Protein AF-A0A842PEB4-F1 (afdb_monomer)

Nearest PDB structures (foldseek):
  4zzl-assembly1_A  TM=7.596E-01  e=3.712E-03  Pseudomonas aeruginosa
  6fi9-assembly1_A  TM=8.420E-01  e=1.043E-02  Lactococcus cremoris subsp. cremoris MG1363
  4rgu-assembly1_A-2  TM=6.784E-01  e=1.312E-02  Acinetobacter baylyi ADP1
  5jbr-assembly1_B  TM=6.833E-01  e=3.906E-02  Beutenbergia cavernae DSM 12333
  2f2e-assembly1_A  TM=4.897E-01  e=2.200E-02  Pseudomonas aeruginosa

Solvent-accessible surface area (backbone atoms only — not comparable to full-atom values): 18629 Å² total; per-residue (Å²): 132,59,55,66,74,86,48,66,66,60,50,48,46,52,52,48,22,70,78,65,41,41,31,54,62,56,51,6,60,78,59,71,41,60,50,71,60,36,46,53,51,52,51,52,36,36,76,70,55,26,32,48,56,83,44,68,92,86,53,86,80,35,37,34,37,56,31,72,61,29,51,49,49,50,52,25,26,50,51,42,37,52,72,68,50,71,80,86,74,69,64,84,81,52,43,32,34,29,46,41,70,55,91,41,41,34,33,34,36,21,62,62,79,76,91,49,51,47,40,73,38,56,30,53,42,63,70,69,91,78,72,62,80,78,83,62,82,87,63,90,75,84,64,80,55,58,41,57,26,39,43,55,85,90,58,68,45,30,30,34,64,83,80,68,40,83,48,75,79,78,80,85,75,87,73,91,79,54,82,79,68,73,70,64,76,76,45,46,31,37,37,39,54,30,35,41,74,57,77,86,63,88,57,58,66,49,62,69,30,37,34,48,69,86,80,83,86,85,67,68,83,75,57,71,62,39,42,85,27,98,37,59,80,49,62,50,44,89,48,88,51,68,31,11,44,60,58,92,85,86,78,94,66,86,49,68,66,59,46,28,54,52,50,64,45,53,37,76,96,48,89,79,91,70,74,45,83,60,68,77,54,82,86,74,82,78,68,56,71,60,51,52,54,48,47,48,69,78,40,77,81,65,54,79,84,76,77,115

Secondary structure (DSSP, 8-state):
-PPP---HHHHHHHHHHHTT-B-HHHHHHHHT--HHHHHHHHHHHHHTTSEEESS-TT-TTPPEEE-HHHHHHHHHHHHHHHTTS-SSSPPTT--EEEEEEETTEEEEEESS--SSSEEEEESBPPPPTT--STT--S-S-----EEEEEEEEEEEEEEETTTTEEEPPPP-------GGGG-----EEEEEEEEESSTT---B--TT-EE----SS-PPPPPGGGSS-SS--EE-TTS--EE--SSPP------HHHHHHHHHHHTTTS---S-GGGTT-PPPPP-HHHHHHHHHHH-TT--GGG--

Radius of gyration: 24.06 Å; Cα contacts (8 Å, |Δi|>4): 443; chains: 1; bounding box: 55×50×75 Å

Foldseek 3Di:
DFDADPDPLLLQLLVCQAVPFWFLVVSCVSSVHDSVVSLVSLVVCVVVVQKDWPDPPPDHGTTIHGDVVVLSSNLSNLLVLLVPADPVDADPQFQWAWSDDDQQKTKIKGLDDDPDQKAKWFLAFDDPPPPDVVVDPDDPDPPRAIFIKGWDPVSKWKAQQVVSDTDDDDDPDPDPPDPVVVPPPSSIMIIIIIGTPDRPDNRHHHRNTTTHGDDDQDDHDDDPQQDDAPFWQAADPPHRDTGHGNDDDDDDDPDLQSVLVNCVGPVDVDDDDDDCVSPVDDDDDDPLVVVLVVCCVVPVPDDPVNSD

Mean predicted aligned error: 10.52 Å

pLDDT: mean 81.49, std 15.28, range [32.84, 95.38]

Structure (mmCIF, N/CA/C/O backbone):
data_AF-A0A842PEB4-F1
#
_entry.id   AF-A0A842PEB4-F1
#
loop_
_atom_site.group_PDB
_atom_site.id
_atom_site.type_symbol
_atom_site.label_atom_id
_atom_site.label_alt_id
_atom_site.label_comp_id
_atom_site.label_asym_id
_atom_site.label_entity_id
_atom_site.label_seq_id
_atom_site.pdbx_PDB_ins_code
_atom_site.Cartn_x
_atom_site.Cartn_y
_atom_site.Cartn_z
_atom_site.occupancy
_atom_site.B_iso_or_equ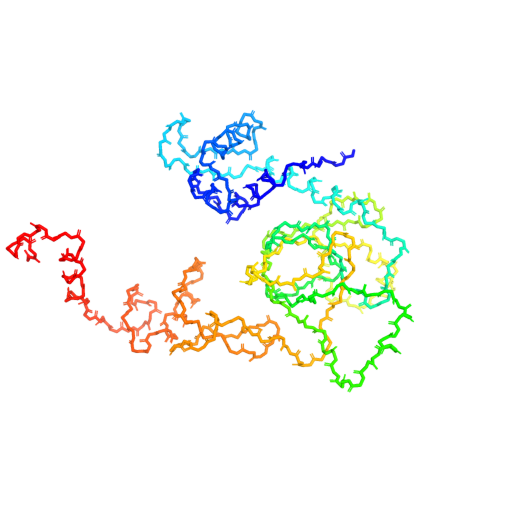iv
_atom_site.auth_seq_id
_atom_site.auth_comp_id
_atom_site.auth_asym_id
_atom_site.auth_atom_id
_atom_site.pdbx_PDB_model_num
ATOM 1 N N . MET A 1 1 ? 25.058 2.988 -8.446 1.00 60.19 1 MET A N 1
ATOM 2 C CA . MET A 1 1 ? 23.934 2.045 -8.643 1.00 60.19 1 MET A CA 1
ATOM 3 C C . MET A 1 1 ? 22.969 2.176 -7.475 1.00 60.19 1 MET A C 1
ATOM 5 O O . MET A 1 1 ? 23.450 2.321 -6.354 1.00 60.19 1 MET A O 1
ATOM 9 N N . PRO A 1 2 ? 21.652 2.157 -7.718 1.00 75.50 2 PRO A N 1
ATOM 10 C CA . PRO A 1 2 ? 20.637 2.284 -6.672 1.00 75.50 2 PRO A CA 1
ATOM 11 C C . PRO A 1 2 ? 20.693 1.136 -5.655 1.00 75.50 2 PRO A C 1
ATOM 13 O O . PRO A 1 2 ? 21.007 -0.011 -5.993 1.00 75.50 2 PRO A O 1
ATOM 16 N N . LYS A 1 3 ? 20.412 1.444 -4.386 1.00 87.00 3 LYS A N 1
ATOM 17 C CA . LYS A 1 3 ? 20.524 0.491 -3.281 1.00 87.00 3 LYS A CA 1
ATOM 18 C C . LYS A 1 3 ? 19.311 -0.431 -3.226 1.00 87.00 3 LYS A C 1
ATOM 20 O O . LYS A 1 3 ? 18.195 -0.009 -2.962 1.00 87.00 3 LYS A O 1
ATOM 25 N N . ARG A 1 4 ? 19.554 -1.733 -3.382 1.00 90.25 4 ARG A N 1
ATOM 26 C CA . ARG A 1 4 ? 18.510 -2.761 -3.300 1.00 90.25 4 ARG A CA 1
ATOM 27 C C . ARG A 1 4 ? 18.344 -3.312 -1.883 1.00 90.25 4 ARG A C 1
ATOM 29 O O . ARG A 1 4 ? 19.305 -3.769 -1.258 1.00 90.25 4 ARG A O 1
ATOM 36 N N . ILE A 1 5 ? 17.103 -3.404 -1.422 1.00 91.62 5 ILE A N 1
ATOM 37 C CA . ILE A 1 5 ? 16.709 -4.125 -0.213 1.00 91.62 5 ILE A CA 1
ATOM 38 C C . ILE A 1 5 ? 16.614 -5.621 -0.544 1.00 91.62 5 ILE A C 1
ATOM 40 O O . ILE A 1 5 ? 15.763 -6.079 -1.308 1.00 91.62 5 ILE A O 1
ATOM 44 N N . ARG A 1 6 ? 17.509 -6.417 0.050 1.00 87.94 6 ARG A N 1
ATOM 45 C CA . ARG A 1 6 ? 17.573 -7.871 -0.191 1.00 87.94 6 ARG A CA 1
ATOM 46 C C . ARG A 1 6 ? 16.534 -8.673 0.597 1.00 87.94 6 ARG A C 1
ATOM 48 O O . ARG A 1 6 ? 16.134 -9.740 0.156 1.00 87.94 6 ARG A O 1
ATOM 55 N N . SER A 1 7 ? 16.114 -8.177 1.761 1.00 90.56 7 SER A N 1
ATOM 56 C CA . SER A 1 7 ? 15.155 -8.867 2.632 1.00 90.56 7 SER A CA 1
ATOM 57 C C . SER A 1 7 ? 13.725 -8.425 2.330 1.00 90.56 7 SER A C 1
ATOM 59 O O . SER A 1 7 ? 13.378 -7.265 2.555 1.00 90.56 7 SER A O 1
ATOM 61 N N . ASN A 1 8 ? 12.883 -9.363 1.891 1.00 89.50 8 AS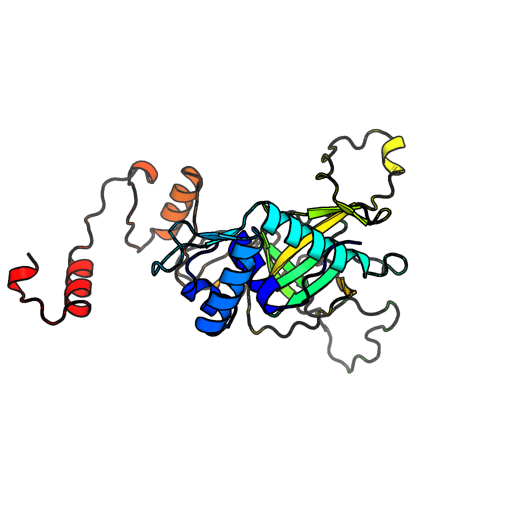N A N 1
ATOM 62 C CA . ASN A 1 8 ? 11.452 -9.131 1.658 1.00 89.50 8 ASN A CA 1
ATOM 63 C C . ASN A 1 8 ? 10.736 -8.662 2.933 1.00 89.50 8 ASN A C 1
ATOM 65 O O . ASN A 1 8 ? 9.959 -7.715 2.903 1.00 89.50 8 ASN A O 1
ATOM 69 N N . TYR A 1 9 ? 11.071 -9.252 4.084 1.00 91.94 9 TYR A N 1
ATOM 70 C CA . TYR A 1 9 ? 10.524 -8.824 5.372 1.00 91.94 9 TYR A CA 1
ATOM 71 C C . TYR A 1 9 ? 10.897 -7.380 5.717 1.00 91.94 9 TYR A C 1
ATOM 73 O O . TYR A 1 9 ? 10.052 -6.626 6.190 1.00 91.94 9 TYR A O 1
ATOM 81 N N . ARG A 1 10 ? 12.142 -6.967 5.438 1.00 93.75 10 ARG A N 1
ATOM 82 C CA . ARG A 1 10 ? 12.559 -5.572 5.631 1.00 93.75 10 ARG A CA 1
ATOM 83 C C . ARG A 1 10 ? 11.796 -4.630 4.702 1.00 93.75 10 ARG A C 1
ATOM 85 O O . ARG A 1 10 ? 11.358 -3.583 5.161 1.00 93.75 10 ARG A O 1
ATOM 92 N N . ARG A 1 11 ? 11.623 -4.999 3.427 1.00 92.38 11 ARG A N 1
ATOM 93 C CA . ARG A 1 11 ? 10.841 -4.211 2.460 1.00 92.38 11 ARG A CA 1
ATOM 94 C C . ARG A 1 11 ? 9.397 -4.038 2.937 1.00 92.38 11 ARG A C 1
ATOM 96 O O . ARG A 1 11 ? 8.936 -2.909 3.037 1.00 92.38 11 ARG A O 1
ATOM 103 N N . ARG A 1 12 ? 8.722 -5.129 3.317 1.00 91.50 12 ARG A N 1
ATOM 104 C CA . ARG A 1 12 ? 7.348 -5.089 3.853 1.00 91.50 12 ARG A CA 1
ATOM 105 C C . ARG A 1 12 ? 7.224 -4.212 5.092 1.00 91.50 12 ARG A C 1
ATOM 107 O O . ARG A 1 12 ? 6.285 -3.434 5.193 1.00 91.50 12 ARG A O 1
ATOM 114 N N . LEU A 1 13 ? 8.187 -4.305 6.005 1.00 93.81 13 LEU A N 1
ATOM 115 C CA . LEU A 1 13 ? 8.213 -3.472 7.202 1.00 93.81 13 LEU A CA 1
ATOM 116 C C . LEU A 1 13 ? 8.375 -1.983 6.865 1.00 93.81 13 LEU A C 1
ATOM 118 O O . LEU A 1 13 ? 7.680 -1.158 7.444 1.00 93.81 13 LEU A O 1
ATOM 122 N N . LEU A 1 14 ? 9.251 -1.635 5.918 1.00 93.75 14 LEU A N 1
ATOM 123 C CA . LEU A 1 14 ? 9.427 -0.250 5.473 1.00 93.75 14 LEU A CA 1
ATOM 124 C C . LEU A 1 14 ? 8.187 0.285 4.740 1.00 93.75 14 LEU A C 1
ATOM 126 O O . LEU A 1 14 ? 7.821 1.432 4.966 1.00 93.75 14 LEU A O 1
ATOM 130 N N . TYR A 1 15 ? 7.515 -0.532 3.923 1.00 91.75 15 TYR A N 1
ATOM 131 C CA . TYR A 1 15 ? 6.244 -0.151 3.293 1.00 91.75 15 TYR A CA 1
ATOM 132 C C . TYR A 1 15 ? 5.147 0.105 4.326 1.00 91.75 15 TYR A C 1
ATOM 134 O O . TYR A 1 15 ? 4.511 1.152 4.277 1.00 91.75 15 TYR A O 1
ATOM 142 N N . TRP A 1 16 ? 4.988 -0.781 5.311 1.00 91.38 16 TRP A N 1
ATOM 143 C CA . TRP A 1 16 ? 4.037 -0.575 6.406 1.00 91.38 16 TRP A CA 1
ATOM 144 C C . TRP A 1 16 ? 4.338 0.702 7.216 1.00 91.38 16 TRP A C 1
ATOM 146 O O . TRP A 1 16 ? 3.430 1.454 7.565 1.00 91.38 16 TRP A O 1
ATOM 156 N N . LEU A 1 17 ? 5.618 0.998 7.473 1.00 93.12 17 LEU A N 1
ATOM 157 C CA . LEU A 1 17 ? 6.024 2.244 8.134 1.00 93.12 17 LEU A CA 1
ATOM 158 C C . LEU A 1 17 ? 5.740 3.493 7.286 1.00 93.12 17 LEU A C 1
ATOM 160 O O . LEU A 1 17 ? 5.470 4.554 7.847 1.00 93.12 17 LEU A O 1
ATOM 164 N N . ASP A 1 18 ? 5.803 3.389 5.958 1.00 91.19 18 ASP A N 1
ATOM 165 C CA . ASP A 1 18 ? 5.502 4.501 5.050 1.00 91.19 18 ASP A CA 1
ATOM 166 C C . ASP A 1 18 ? 3.995 4.796 4.935 1.00 91.19 18 ASP A C 1
ATOM 168 O O . ASP A 1 18 ? 3.610 5.938 4.661 1.00 91.19 18 ASP A O 1
ATOM 172 N N . GLU A 1 19 ? 3.151 3.786 5.179 1.00 86.94 19 GLU A N 1
ATOM 173 C CA . GLU A 1 19 ? 1.682 3.888 5.235 1.00 86.94 19 GLU A CA 1
ATOM 174 C C . GLU A 1 19 ? 1.157 4.509 6.542 1.00 86.94 19 GLU A C 1
ATOM 176 O O . GLU A 1 19 ? -0.013 4.872 6.622 1.00 86.94 19 GLU A O 1
ATOM 181 N N . GLY A 1 20 ? 2.011 4.680 7.555 1.00 86.19 20 GLY A N 1
ATOM 182 C CA . GLY A 1 20 ? 1.651 5.318 8.827 1.00 86.19 20 GLY A CA 1
ATOM 183 C C . GLY A 1 20 ? 2.391 4.744 10.033 1.00 86.19 20 GLY A C 1
ATOM 184 O O . GLY A 1 20 ? 2.563 5.442 11.034 1.00 86.19 20 GLY A O 1
ATOM 185 N N . GLY A 1 21 ? 2.893 3.511 9.917 1.00 89.00 21 GLY A N 1
ATOM 186 C CA . GLY A 1 21 ? 3.586 2.819 10.999 1.00 89.00 21 GLY A CA 1
ATOM 187 C C . GLY A 1 21 ? 2.671 2.475 12.173 1.00 89.00 21 GLY A C 1
ATOM 188 O O . GLY A 1 21 ? 1.460 2.342 12.020 1.00 89.00 21 GLY A O 1
ATOM 189 N N . GLY A 1 22 ? 3.269 2.273 13.345 1.00 92.25 22 GLY A N 1
ATOM 190 C CA . GLY A 1 22 ? 2.560 1.758 14.517 1.00 92.25 22 GLY A CA 1
ATOM 191 C C . GLY A 1 22 ? 3.499 1.102 15.522 1.00 92.25 22 GLY A C 1
ATOM 192 O O . GLY A 1 22 ? 4.708 1.357 15.527 1.00 92.25 22 GLY A O 1
ATOM 193 N N . THR A 1 23 ? 2.967 0.240 16.383 1.00 93.12 23 THR A N 1
ATOM 194 C CA . THR A 1 23 ? 3.781 -0.478 17.374 1.00 93.12 23 THR A CA 1
ATOM 195 C C . THR A 1 23 ? 4.559 -1.647 16.757 1.00 93.12 23 THR A C 1
ATOM 197 O O . THR A 1 23 ? 4.241 -2.157 15.684 1.00 93.12 23 THR A O 1
ATOM 200 N N . VAL A 1 24 ? 5.596 -2.125 17.455 1.00 92.25 24 VAL A N 1
ATOM 201 C CA . VAL A 1 24 ? 6.379 -3.300 17.016 1.00 92.25 24 VAL A CA 1
ATOM 202 C C . VAL A 1 24 ? 5.487 -4.531 16.815 1.00 92.25 24 VAL A C 1
ATOM 204 O O . VAL A 1 24 ? 5.700 -5.290 15.873 1.00 92.25 24 VAL A O 1
ATOM 207 N N . SER A 1 25 ? 4.498 -4.728 17.690 1.00 91.81 25 SER A N 1
ATOM 208 C CA . SER A 1 25 ? 3.575 -5.866 17.628 1.00 91.81 25 SER A CA 1
ATOM 209 C C . SER A 1 25 ? 2.642 -5.783 16.420 1.00 91.81 25 SER A C 1
ATOM 211 O O . SER A 1 25 ? 2.452 -6.788 15.737 1.00 91.81 25 SER A O 1
ATOM 213 N N . GLU A 1 26 ? 2.120 -4.593 16.112 1.00 93.06 26 GLU A N 1
ATOM 214 C CA . GLU A 1 26 ? 1.329 -4.350 14.897 1.00 93.06 26 GLU A CA 1
ATOM 215 C C . GLU A 1 26 ? 2.153 -4.632 13.640 1.00 93.06 26 GLU A C 1
ATOM 217 O O . GLU A 1 26 ? 1.735 -5.423 12.796 1.00 93.06 26 GLU A O 1
ATOM 222 N N . GLY A 1 27 ? 3.364 -4.071 13.549 1.00 91.44 27 GLY A N 1
ATOM 223 C CA . GLY A 1 27 ? 4.253 -4.302 12.410 1.00 91.44 27 GLY A CA 1
ATOM 224 C C . GLY A 1 27 ? 4.638 -5.775 12.251 1.00 91.44 27 GLY A C 1
ATOM 225 O O . GLY A 1 27 ? 4.678 -6.292 11.136 1.00 91.44 27 GLY A O 1
ATOM 226 N N . ALA A 1 28 ? 4.870 -6.485 13.359 1.00 93.56 28 ALA A N 1
ATOM 227 C CA . ALA A 1 28 ? 5.128 -7.923 13.351 1.00 93.56 28 ALA A CA 1
ATOM 228 C C . ALA A 1 28 ? 3.938 -8.711 12.775 1.00 93.56 28 ALA A C 1
ATOM 230 O O . ALA A 1 28 ? 4.142 -9.560 11.908 1.00 93.56 28 ALA A O 1
ATOM 231 N N . SER A 1 29 ? 2.714 -8.383 13.201 1.00 92.69 29 SER A N 1
ATOM 232 C CA . SER A 1 29 ? 1.478 -8.998 12.705 1.00 92.69 29 SER A CA 1
ATOM 233 C C . SER A 1 29 ? 1.286 -8.757 11.203 1.00 92.69 29 SER A C 1
ATOM 235 O O . SER A 1 29 ? 1.195 -9.710 10.430 1.00 92.69 29 SER A O 1
ATOM 237 N N . VAL A 1 30 ? 1.348 -7.494 10.763 1.00 88.75 30 VAL A N 1
ATOM 238 C CA . VAL A 1 30 ? 1.142 -7.103 9.355 1.00 88.75 30 VAL A CA 1
ATOM 239 C C . VAL A 1 30 ? 2.175 -7.745 8.427 1.00 88.75 30 VAL A C 1
ATOM 241 O O . VAL A 1 30 ? 1.853 -8.217 7.336 1.00 88.75 30 VAL A O 1
ATOM 244 N N . VAL A 1 31 ? 3.437 -7.798 8.856 1.00 89.19 31 VAL A N 1
ATOM 245 C CA . VAL A 1 31 ? 4.537 -8.350 8.054 1.00 89.19 31 VAL A CA 1
ATOM 246 C C . VAL A 1 31 ? 4.641 -9.880 8.201 1.00 89.19 31 VAL A C 1
ATOM 248 O O . VAL A 1 31 ? 5.380 -10.531 7.455 1.00 89.19 31 VAL A O 1
ATOM 251 N N . GLY A 1 32 ? 3.885 -10.497 9.113 1.00 90.19 32 GLY A N 1
ATOM 252 C CA . GLY A 1 32 ? 3.940 -11.934 9.384 1.00 90.19 32 GLY A CA 1
ATOM 253 C C . GLY A 1 32 ? 5.287 -12.381 9.960 1.00 90.19 32 GLY A C 1
ATOM 254 O O . GLY A 1 32 ? 5.819 -13.417 9.567 1.00 90.19 32 GLY A O 1
ATOM 255 N N . LEU A 1 33 ? 5.874 -11.571 10.844 1.00 91.69 33 LEU A N 1
ATOM 256 C CA . LEU A 1 33 ? 7.076 -11.894 11.612 1.00 91.69 33 LEU A CA 1
ATOM 257 C C . LEU A 1 33 ? 6.715 -12.170 13.071 1.00 91.69 33 LEU A C 1
ATOM 259 O O . LEU A 1 33 ? 5.811 -11.561 13.631 1.00 91.69 33 LEU A O 1
ATOM 263 N N . ARG A 1 34 ? 7.500 -13.018 13.745 1.00 94.44 34 ARG A N 1
ATOM 264 C CA . ARG A 1 34 ? 7.445 -13.080 15.213 1.00 94.44 34 ARG A CA 1
ATOM 265 C C . ARG A 1 34 ? 7.983 -11.772 15.797 1.00 94.44 34 ARG A C 1
ATOM 267 O O . ARG A 1 34 ? 8.990 -11.243 15.318 1.00 94.44 34 ARG A O 1
ATOM 274 N N . VAL A 1 35 ? 7.360 -11.303 16.877 1.00 93.81 35 VAL A N 1
ATOM 275 C CA . VAL A 1 35 ? 7.693 -10.032 17.547 1.00 93.81 35 VAL A CA 1
ATOM 276 C C . VAL A 1 35 ? 9.198 -9.863 17.836 1.00 93.81 35 VAL A C 1
ATOM 278 O O . VAL A 1 35 ? 9.722 -8.789 17.535 1.00 93.81 35 VAL A O 1
ATOM 281 N N . PRO A 1 36 ? 9.950 -10.878 18.320 1.00 93.56 36 PRO A N 1
ATOM 282 C CA . PRO A 1 36 ? 11.391 -10.726 18.553 1.00 93.56 36 PRO A CA 1
ATOM 283 C C . PRO A 1 36 ? 12.192 -10.396 17.284 1.00 93.56 36 PRO A C 1
ATOM 285 O O . PRO A 1 36 ? 13.107 -9.575 17.326 1.00 93.56 36 PRO A O 1
ATOM 288 N N . HIS A 1 37 ? 11.828 -10.980 16.138 1.00 94.31 37 HIS A N 1
ATOM 289 C CA . HIS A 1 37 ? 12.503 -10.721 14.863 1.00 94.31 37 HIS A CA 1
ATOM 290 C C . HIS A 1 37 ? 12.155 -9.340 14.306 1.00 94.31 37 HIS A C 1
ATOM 292 O O . HIS A 1 37 ? 13.046 -8.628 13.845 1.00 94.31 37 HIS A O 1
ATOM 298 N N . ALA A 1 38 ? 10.885 -8.933 14.401 1.00 93.81 38 ALA A N 1
ATOM 299 C CA . ALA A 1 38 ? 10.461 -7.586 14.024 1.00 93.81 38 ALA A CA 1
ATOM 300 C C . ALA A 1 38 ? 11.170 -6.521 14.879 1.00 93.81 38 ALA A C 1
ATOM 302 O O . ALA A 1 38 ? 11.701 -5.550 14.344 1.00 93.81 38 ALA A O 1
ATOM 303 N N . SER A 1 39 ? 11.263 -6.745 16.194 1.00 92.50 39 SER A N 1
ATOM 304 C CA . SER A 1 39 ? 11.989 -5.870 17.122 1.00 92.50 39 SER A CA 1
ATOM 305 C C . SER A 1 39 ? 13.472 -5.739 16.756 1.00 92.50 39 SER A C 1
ATOM 307 O O . SER A 1 39 ? 14.002 -4.628 16.685 1.00 92.50 39 SER A O 1
ATOM 309 N N . ALA A 1 40 ? 14.141 -6.859 16.458 1.00 93.81 40 ALA A N 1
ATOM 310 C CA . ALA A 1 40 ? 15.545 -6.863 16.057 1.00 93.81 40 ALA A CA 1
ATOM 311 C C . ALA A 1 40 ? 15.782 -6.114 14.734 1.00 93.81 40 ALA A C 1
ATOM 313 O O . ALA A 1 40 ? 16.732 -5.336 14.633 1.00 93.81 40 ALA A O 1
ATOM 314 N N . GLU A 1 41 ? 14.921 -6.303 13.729 1.00 94.75 41 GLU A N 1
ATOM 315 C CA . GLU A 1 41 ? 15.027 -5.565 12.466 1.00 94.75 41 GLU A CA 1
ATOM 316 C C . GLU A 1 41 ? 14.732 -4.071 12.642 1.00 94.75 41 GLU A C 1
ATOM 318 O O . GLU A 1 41 ? 15.500 -3.252 12.142 1.00 94.75 41 GLU A O 1
ATOM 323 N N . LEU A 1 42 ? 13.709 -3.690 13.415 1.00 93.38 42 LEU A N 1
ATOM 324 C CA . LEU A 1 42 ? 13.437 -2.282 13.729 1.00 93.38 42 LEU A CA 1
ATOM 325 C C . LEU A 1 42 ? 14.602 -1.630 14.474 1.00 93.38 42 LEU A C 1
ATOM 327 O O . LEU A 1 42 ? 14.969 -0.503 14.158 1.00 93.38 42 LEU A O 1
ATOM 331 N N . LYS A 1 43 ? 15.250 -2.345 15.403 1.00 93.19 43 LYS A N 1
ATOM 332 C CA . LYS A 1 43 ? 16.467 -1.857 16.068 1.00 93.19 43 LYS A CA 1
ATOM 333 C C . LYS A 1 43 ? 17.581 -1.569 15.057 1.00 93.19 43 LYS A C 1
ATOM 335 O O . LYS A 1 43 ? 18.179 -0.501 15.117 1.00 93.19 43 LYS A O 1
ATOM 340 N N . LYS A 1 44 ? 17.827 -2.468 14.095 1.00 94.19 44 LYS A N 1
ATOM 341 C CA . LYS A 1 44 ? 18.808 -2.229 13.018 1.00 94.19 44 LYS A CA 1
ATOM 342 C C . LYS A 1 44 ? 18.421 -1.030 12.152 1.00 94.19 44 LYS A C 1
ATOM 344 O O . LYS A 1 44 ? 19.284 -0.236 11.798 1.00 94.19 44 LYS A O 1
ATOM 349 N N . LEU A 1 45 ? 17.142 -0.896 11.802 1.00 94.75 45 LEU A N 1
ATOM 350 C CA . LEU A 1 45 ? 16.657 0.225 10.995 1.00 94.75 45 LEU A CA 1
ATOM 351 C C . LEU A 1 45 ? 16.811 1.569 11.719 1.00 94.75 45 LEU A C 1
ATOM 353 O O . LEU A 1 45 ? 17.238 2.531 11.086 1.00 94.75 45 LEU A O 1
ATOM 357 N N . ARG A 1 46 ? 16.552 1.619 13.033 1.00 94.12 46 ARG A N 1
ATOM 358 C CA . ARG A 1 46 ? 16.803 2.805 13.867 1.00 94.12 46 ARG A CA 1
ATOM 359 C C . ARG A 1 46 ? 18.284 3.152 13.951 1.00 94.12 46 ARG A C 1
ATOM 361 O O . ARG A 1 46 ? 18.641 4.300 13.730 1.00 94.12 46 ARG A O 1
ATOM 368 N N . ASN A 1 47 ? 19.146 2.162 14.190 1.00 94.31 47 ASN A N 1
ATOM 369 C CA . ASN A 1 47 ? 20.597 2.377 14.238 1.00 94.31 47 ASN A CA 1
ATOM 370 C C . ASN A 1 47 ? 21.148 2.944 12.918 1.00 94.31 47 ASN A C 1
ATOM 372 O O . ASN A 1 47 ? 22.129 3.674 12.929 1.00 94.31 47 ASN A O 1
ATOM 376 N N . ASN A 1 48 ? 20.504 2.623 11.793 1.00 93.62 48 ASN A N 1
ATOM 377 C CA . ASN A 1 48 ? 20.860 3.143 10.473 1.00 93.62 48 ASN A CA 1
ATOM 378 C C . ASN A 1 48 ? 20.142 4.461 10.114 1.00 93.62 48 ASN A C 1
ATOM 380 O O . ASN A 1 48 ? 20.261 4.918 8.981 1.00 93.62 48 ASN A O 1
ATOM 384 N N . GLY A 1 49 ? 19.347 5.038 11.020 1.00 94.38 49 GLY A N 1
ATOM 385 C CA . GLY A 1 49 ? 18.619 6.291 10.800 1.00 94.38 49 GLY A CA 1
ATOM 386 C C . GLY A 1 49 ? 17.399 6.196 9.876 1.00 94.38 49 GLY A C 1
ATOM 387 O O . GLY A 1 49 ? 16.825 7.224 9.525 1.00 94.38 49 GLY A O 1
ATOM 388 N N . TYR A 1 50 ? 16.969 4.996 9.472 1.00 95.25 50 TYR A N 1
ATOM 389 C CA . TYR A 1 50 ? 15.817 4.810 8.572 1.00 95.25 50 TYR A CA 1
ATOM 390 C C . TYR A 1 50 ? 14.463 4.912 9.282 1.00 95.25 50 TYR A C 1
ATOM 392 O O . TYR A 1 50 ? 13.436 5.139 8.646 1.00 95.25 50 TYR A O 1
ATOM 400 N N . VAL A 1 51 ? 14.447 4.688 10.594 1.00 95.38 51 VAL A N 1
ATOM 401 C CA . VAL A 1 51 ? 13.235 4.621 11.417 1.00 95.38 51 VAL A CA 1
ATOM 402 C C . VAL A 1 51 ? 13.483 5.374 12.712 1.00 95.38 51 VAL A C 1
ATOM 404 O O . VAL A 1 51 ? 14.592 5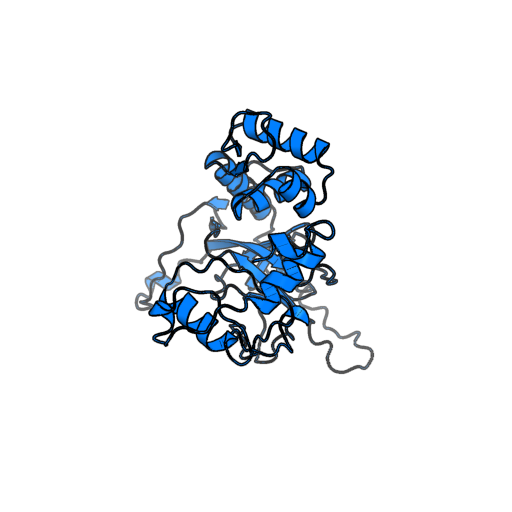.339 13.243 1.00 95.38 51 VAL A O 1
ATOM 407 N N . VAL A 1 52 ? 12.447 6.018 13.237 1.00 93.50 52 VAL A N 1
ATOM 408 C CA . VAL A 1 52 ? 12.452 6.669 14.549 1.00 93.50 52 VAL A CA 1
ATOM 409 C C . VAL A 1 52 ? 11.304 6.127 15.399 1.00 93.50 52 VAL A C 1
ATOM 411 O O . VAL A 1 52 ? 10.283 5.695 14.866 1.00 93.50 52 VAL A O 1
ATOM 414 N N . GLY A 1 53 ? 11.492 6.087 16.717 1.00 89.38 53 GLY A N 1
ATOM 415 C CA . GLY A 1 53 ? 10.428 5.784 17.670 1.00 89.38 53 GLY A CA 1
ATOM 416 C C . GLY A 1 53 ? 10.001 7.050 18.404 1.00 89.38 53 GLY A C 1
ATOM 417 O O . GLY A 1 53 ? 10.857 7.849 18.762 1.00 89.38 53 GLY A O 1
ATOM 418 N N . ASP A 1 54 ? 8.705 7.202 18.664 1.00 85.94 54 ASP A N 1
ATOM 419 C CA . ASP A 1 54 ? 8.159 8.367 19.385 1.00 85.94 54 ASP A CA 1
ATOM 420 C C . ASP A 1 54 ? 8.543 8.404 20.872 1.00 85.94 54 ASP A C 1
ATOM 422 O O . ASP A 1 54 ? 8.413 9.428 21.536 1.00 85.94 54 ASP A O 1
ATOM 426 N N . LYS A 1 55 ? 8.976 7.266 21.416 1.00 81.06 55 LYS A N 1
ATOM 427 C CA . LYS A 1 55 ? 9.405 7.113 22.807 1.00 81.06 55 LYS A CA 1
ATOM 428 C C . LYS A 1 55 ? 10.835 6.600 22.849 1.00 81.06 55 LYS A C 1
ATOM 430 O O . LYS A 1 55 ? 11.305 5.975 21.893 1.00 81.06 55 LYS A O 1
ATOM 435 N N . GLU A 1 56 ? 11.484 6.798 23.991 1.00 69.44 56 GLU A N 1
ATOM 436 C CA . GLU A 1 56 ? 12.800 6.229 24.258 1.00 69.44 56 GLU A CA 1
ATOM 437 C C . GLU A 1 56 ? 12.826 4.712 24.020 1.00 69.44 56 GLU A C 1
ATOM 439 O O . GLU A 1 56 ? 11.842 3.980 24.203 1.00 69.44 56 GLU A O 1
ATOM 444 N N . ALA A 1 57 ? 13.978 4.233 23.554 1.00 64.12 57 ALA A N 1
ATOM 445 C CA . ALA A 1 57 ? 14.145 2.849 23.151 1.00 64.12 57 ALA A CA 1
ATOM 446 C C . ALA A 1 57 ? 13.907 1.894 24.334 1.00 64.12 57 ALA A C 1
ATOM 448 O O . ALA A 1 57 ? 14.582 1.971 25.352 1.00 64.12 57 ALA A O 1
ATOM 449 N N . GLY A 1 58 ? 12.984 0.941 24.165 1.00 62.84 58 GLY A N 1
ATOM 450 C CA . GLY A 1 58 ? 12.686 -0.090 25.169 1.00 62.84 58 GLY A CA 1
ATOM 451 C C . GLY A 1 58 ? 11.345 0.087 25.883 1.00 62.84 58 GLY A C 1
ATOM 452 O O . GLY A 1 58 ? 10.873 -0.857 26.514 1.00 62.84 58 GLY A O 1
ATOM 453 N N . ILE A 1 59 ? 10.678 1.232 25.714 1.00 70.81 59 ILE A N 1
ATOM 454 C CA . ILE A 1 59 ? 9.330 1.445 26.248 1.00 70.81 59 ILE A CA 1
ATOM 455 C C . ILE A 1 59 ? 8.308 0.665 25.405 1.00 70.81 59 ILE A C 1
ATOM 457 O O . ILE A 1 59 ? 8.271 0.762 24.173 1.00 70.81 59 ILE A O 1
ATOM 461 N N . ARG A 1 60 ? 7.455 -0.128 26.070 1.00 74.44 60 ARG A N 1
ATOM 462 C CA . ARG A 1 60 ? 6.359 -0.854 25.408 1.00 74.44 60 ARG A CA 1
ATOM 463 C C . ARG A 1 60 ? 5.379 0.131 24.762 1.00 74.44 60 ARG A C 1
ATOM 465 O O . ARG A 1 60 ? 5.063 1.176 25.323 1.00 74.44 60 ARG A O 1
ATOM 472 N N . GLY A 1 61 ? 4.893 -0.220 23.573 1.00 80.38 61 GLY A N 1
ATOM 473 C CA . GLY A 1 61 ? 3.942 0.612 22.830 1.00 80.38 61 GLY A CA 1
ATOM 474 C C . GLY A 1 61 ? 4.557 1.846 22.160 1.00 80.38 61 GLY A C 1
ATOM 475 O O . GLY A 1 61 ? 3.828 2.769 21.817 1.00 80.38 61 GLY A O 1
ATOM 476 N N . ALA A 1 62 ? 5.881 1.902 21.976 1.00 86.50 62 ALA A N 1
ATOM 477 C CA . ALA A 1 62 ? 6.506 2.956 21.180 1.00 86.50 62 ALA A CA 1
ATOM 478 C C . ALA A 1 62 ? 6.090 2.842 19.702 1.00 86.50 62 ALA A C 1
ATOM 480 O O . ALA A 1 62 ? 6.413 1.849 19.038 1.00 86.50 62 ALA A O 1
ATOM 481 N N . VAL A 1 63 ? 5.419 3.875 19.191 1.00 90.75 63 VAL A N 1
ATOM 482 C CA . VAL A 1 63 ? 5.068 3.998 17.772 1.00 90.75 63 VAL A CA 1
ATOM 483 C C . VAL A 1 63 ? 6.339 4.243 16.967 1.00 90.75 63 VAL A C 1
ATOM 485 O O . VAL A 1 63 ? 7.182 5.050 17.354 1.00 90.75 63 VAL A O 1
ATOM 488 N N . GLN A 1 64 ? 6.501 3.492 15.884 1.00 93.00 64 GLN A N 1
ATOM 489 C CA . GLN A 1 64 ? 7.629 3.582 14.968 1.00 93.00 64 GLN A CA 1
ATOM 490 C C . GLN A 1 64 ? 7.191 4.309 13.699 1.00 93.00 64 GLN A C 1
ATOM 492 O O . GLN A 1 64 ? 6.143 3.985 13.138 1.00 93.00 64 GLN A O 1
ATOM 497 N N . ARG A 1 65 ? 8.013 5.246 13.222 1.00 93.12 65 ARG A N 1
ATOM 498 C CA . ARG A 1 65 ? 7.773 6.012 11.995 1.00 93.12 65 ARG A CA 1
ATOM 499 C C . ARG A 1 65 ? 8.974 5.980 11.063 1.00 93.12 65 ARG A C 1
ATOM 501 O O . ARG A 1 65 ? 10.122 5.900 11.502 1.00 93.12 65 ARG A O 1
ATOM 508 N N . LEU A 1 66 ? 8.695 6.047 9.765 1.00 95.06 66 LEU A N 1
ATOM 509 C CA . LEU A 1 66 ? 9.720 6.127 8.731 1.00 95.06 66 LEU A CA 1
ATOM 510 C C . LEU A 1 66 ? 10.315 7.542 8.663 1.00 95.06 66 LEU A C 1
ATOM 512 O O . LEU A 1 66 ? 9.570 8.522 8.640 1.00 95.06 66 LEU A O 1
ATOM 516 N N . THR A 1 67 ? 11.642 7.642 8.597 1.00 95.25 67 THR A N 1
ATOM 517 C CA . THR A 1 67 ? 12.350 8.915 8.379 1.00 95.25 67 THR A CA 1
ATOM 518 C C . THR A 1 67 ? 12.459 9.233 6.887 1.00 95.25 67 THR A C 1
ATOM 520 O O . THR A 1 67 ? 12.234 8.368 6.037 1.00 95.25 67 THR A O 1
ATOM 523 N N . ASP A 1 68 ? 12.877 10.451 6.538 1.00 93.88 68 ASP A N 1
ATOM 524 C CA . ASP A 1 68 ? 13.140 10.806 5.137 1.00 93.88 68 ASP A CA 1
ATOM 525 C C . ASP A 1 68 ? 14.268 9.973 4.522 1.00 93.88 68 ASP A C 1
ATOM 527 O O . ASP A 1 68 ? 14.165 9.552 3.370 1.00 93.88 68 ASP A O 1
ATOM 531 N N . PHE A 1 69 ? 15.285 9.617 5.313 1.00 94.94 69 PHE A N 1
ATOM 532 C CA . PHE A 1 69 ? 16.328 8.690 4.875 1.00 94.94 69 PHE A CA 1
ATOM 533 C C . PHE A 1 69 ? 15.765 7.285 4.605 1.00 94.94 69 PHE A C 1
ATOM 535 O O . PHE A 1 69 ? 16.157 6.616 3.648 1.00 94.94 69 PHE A O 1
ATOM 542 N N . GLY A 1 70 ? 14.791 6.840 5.408 1.00 94.50 70 GLY A N 1
ATOM 543 C CA . GLY A 1 70 ? 14.040 5.606 5.165 1.00 94.50 70 GLY A CA 1
ATOM 544 C C . GLY A 1 70 ? 13.215 5.654 3.876 1.00 94.50 70 GLY A C 1
ATOM 545 O O . GLY A 1 70 ? 13.204 4.685 3.116 1.00 94.50 70 GLY A O 1
ATOM 546 N N . ARG A 1 71 ? 12.575 6.791 3.583 1.00 93.19 71 ARG A N 1
ATOM 547 C CA . ARG A 1 71 ? 11.841 7.009 2.323 1.00 93.19 71 ARG A CA 1
ATOM 548 C C . ARG A 1 71 ? 12.771 7.015 1.115 1.00 93.19 71 ARG A C 1
ATOM 550 O O . ARG A 1 71 ? 12.430 6.432 0.090 1.00 93.19 71 ARG A O 1
ATOM 557 N N . GLN A 1 72 ? 13.946 7.628 1.236 1.00 93.75 72 GLN A N 1
ATOM 558 C CA . GLN A 1 72 ? 14.961 7.607 0.185 1.00 93.75 72 GLN A CA 1
ATOM 559 C C . GLN A 1 72 ? 15.443 6.180 -0.096 1.00 93.75 72 GLN A C 1
ATOM 561 O O . GLN A 1 72 ? 15.508 5.786 -1.256 1.00 93.75 72 GLN A O 1
ATOM 566 N N . LEU A 1 73 ? 15.679 5.371 0.945 1.00 94.75 73 LEU A N 1
ATOM 567 C CA . LEU A 1 73 ? 16.023 3.955 0.781 1.00 94.75 73 LEU A CA 1
ATOM 568 C C . LEU A 1 73 ? 14.945 3.182 0.003 1.00 94.75 73 LEU A C 1
ATOM 570 O O . LEU A 1 73 ? 15.277 2.318 -0.806 1.00 94.75 73 LEU A O 1
ATOM 574 N N . LEU A 1 74 ? 13.661 3.473 0.241 1.00 93.81 74 LEU A N 1
ATOM 575 C CA . LEU A 1 74 ? 12.574 2.861 -0.523 1.00 93.81 74 LEU A CA 1
ATOM 576 C C . LEU A 1 74 ? 12.593 3.292 -1.994 1.00 93.81 74 LEU A C 1
ATOM 578 O O . LEU A 1 74 ? 12.482 2.429 -2.859 1.00 93.81 74 LEU A O 1
ATOM 582 N N . ARG A 1 75 ? 12.793 4.585 -2.282 1.00 93.56 75 ARG A N 1
ATOM 583 C CA . ARG A 1 75 ? 12.924 5.078 -3.665 1.00 93.56 75 ARG A CA 1
ATOM 584 C C . ARG A 1 75 ? 14.110 4.444 -4.388 1.00 93.56 75 ARG A C 1
ATOM 586 O O . ARG A 1 75 ? 13.995 4.061 -5.547 1.00 93.56 75 ARG A O 1
ATOM 593 N N . GLU A 1 76 ? 15.237 4.278 -3.702 1.00 94.19 76 GLU A N 1
ATOM 594 C CA . GLU A 1 76 ? 16.400 3.580 -4.252 1.00 94.19 76 GLU A CA 1
ATOM 595 C C . GLU A 1 76 ? 16.092 2.107 -4.560 1.00 94.19 76 GLU A C 1
ATOM 597 O O . GLU A 1 76 ? 16.483 1.613 -5.615 1.00 94.19 76 GLU A O 1
ATOM 602 N N . ASP A 1 77 ? 15.356 1.403 -3.694 1.00 94.38 77 ASP A N 1
ATOM 603 C CA . ASP A 1 77 ? 14.964 0.010 -3.949 1.00 94.38 77 ASP A CA 1
ATOM 604 C C . ASP A 1 77 ? 13.999 -0.117 -5.135 1.00 94.38 77 ASP A C 1
ATOM 606 O O . ASP A 1 77 ? 14.131 -1.042 -5.937 1.00 94.38 77 ASP A O 1
ATOM 610 N N . GLU A 1 78 ? 13.067 0.824 -5.278 1.00 94.62 78 GLU A N 1
ATOM 611 C CA . GLU A 1 78 ? 12.144 0.899 -6.414 1.00 94.62 78 GLU A CA 1
ATOM 612 C C . GLU A 1 78 ? 12.879 1.135 -7.726 1.00 94.62 78 GLU A C 1
ATOM 614 O O . GLU A 1 78 ? 12.661 0.413 -8.697 1.00 94.62 78 GLU A O 1
ATOM 619 N N . LEU A 1 79 ? 13.806 2.093 -7.737 1.00 94.50 79 LEU A N 1
ATOM 620 C CA . LEU A 1 79 ? 14.618 2.397 -8.907 1.00 94.50 79 LEU A CA 1
ATOM 621 C C . LEU A 1 79 ? 15.534 1.214 -9.255 1.00 94.50 79 LEU A C 1
ATOM 623 O O . LEU A 1 79 ? 15.684 0.870 -10.423 1.00 94.50 79 LEU A O 1
ATOM 627 N N . ALA A 1 80 ? 16.074 0.509 -8.255 1.00 93.69 80 ALA A N 1
ATOM 628 C CA . ALA A 1 80 ? 16.825 -0.730 -8.464 1.00 93.69 80 ALA A CA 1
ATOM 629 C C . ALA A 1 80 ? 15.969 -1.888 -9.009 1.00 93.69 80 ALA A C 1
ATOM 631 O O . ALA A 1 80 ? 16.514 -2.809 -9.626 1.00 93.69 80 ALA A O 1
ATOM 632 N N . ALA A 1 81 ? 14.661 -1.899 -8.739 1.00 92.81 81 ALA A N 1
ATOM 633 C CA . ALA A 1 81 ? 13.731 -2.864 -9.317 1.00 92.81 81 ALA A CA 1
ATOM 634 C C . ALA A 1 81 ? 13.378 -2.489 -10.764 1.00 92.81 81 ALA A C 1
ATOM 636 O O . ALA A 1 81 ? 13.408 -3.359 -11.630 1.00 92.81 81 ALA A O 1
ATOM 637 N N . PHE A 1 82 ? 13.133 -1.204 -11.023 1.00 94.06 82 PHE A N 1
ATOM 638 C CA . PHE A 1 82 ? 12.864 -0.662 -12.354 1.00 94.06 82 PHE A CA 1
ATOM 639 C C . PHE A 1 82 ? 14.042 -0.858 -13.317 1.00 94.06 82 PHE A C 1
ATOM 641 O O . PHE A 1 82 ? 13.849 -1.348 -14.422 1.00 94.06 82 PHE A O 1
ATOM 648 N N . ALA A 1 83 ? 15.274 -0.617 -12.858 1.00 92.38 83 ALA A N 1
ATOM 649 C CA . ALA A 1 83 ? 16.502 -0.763 -13.649 1.00 92.38 83 ALA A CA 1
ATOM 650 C C . ALA A 1 83 ? 16.772 -2.179 -14.199 1.00 92.38 83 ALA A C 1
ATOM 652 O O . ALA A 1 83 ? 17.728 -2.378 -14.940 1.00 92.38 83 ALA A O 1
ATOM 653 N N . LYS A 1 84 ? 16.001 -3.187 -13.780 1.00 91.06 84 LYS A N 1
ATOM 654 C CA . LYS A 1 84 ? 16.135 -4.576 -14.246 1.00 91.06 84 LYS A CA 1
ATOM 655 C C . LYS A 1 84 ? 15.149 -4.954 -15.332 1.00 91.06 84 LYS A C 1
ATOM 657 O O . LYS A 1 84 ? 15.249 -6.054 -15.867 1.00 91.06 84 LYS A O 1
ATOM 662 N N . ILE A 1 85 ? 14.151 -4.113 -15.563 1.00 89.50 85 ILE A N 1
ATOM 663 C CA . ILE A 1 85 ? 13.171 -4.351 -16.606 1.00 89.50 85 ILE A CA 1
ATOM 664 C C . ILE A 1 85 ? 13.856 -4.092 -17.940 1.00 89.50 85 ILE A C 1
ATOM 666 O O . ILE A 1 85 ? 14.524 -3.074 -18.105 1.00 89.50 85 ILE A O 1
ATOM 670 N N . ASN A 1 86 ? 13.688 -5.021 -18.877 1.00 84.19 86 ASN A N 1
ATOM 671 C CA . ASN A 1 86 ? 14.121 -4.804 -20.245 1.00 84.19 86 ASN A CA 1
ATOM 672 C C . ASN A 1 86 ? 13.143 -3.830 -20.914 1.00 84.19 86 ASN A C 1
ATOM 674 O O . ASN A 1 86 ? 12.015 -4.210 -21.223 1.00 84.19 86 ASN A O 1
ATOM 678 N N . LEU A 1 87 ? 13.551 -2.571 -21.078 1.00 83.81 87 LEU A N 1
ATOM 679 C CA . LEU A 1 87 ? 12.730 -1.539 -21.713 1.00 83.81 87 LEU A CA 1
ATOM 680 C C . LEU A 1 87 ? 12.827 -1.555 -23.248 1.00 83.81 87 LEU A C 1
ATOM 682 O O . LEU A 1 87 ? 12.095 -0.809 -23.893 1.00 83.81 87 LEU A O 1
ATOM 686 N N . ASP A 1 88 ? 13.670 -2.412 -23.828 1.00 78.50 88 ASP A N 1
ATOM 687 C CA . ASP A 1 88 ? 13.829 -2.519 -25.282 1.00 78.50 88 ASP A CA 1
ATOM 688 C C . ASP A 1 88 ? 12.762 -3.441 -25.908 1.00 78.50 88 ASP A C 1
ATOM 690 O O . ASP A 1 88 ? 12.389 -3.286 -27.068 1.00 78.50 88 ASP A O 1
ATOM 694 N N . GLU A 1 89 ? 12.208 -4.376 -25.129 1.00 79.12 89 GLU A N 1
ATOM 695 C CA . GLU A 1 89 ? 11.259 -5.406 -25.586 1.00 79.12 89 GLU A CA 1
ATOM 696 C C . GLU A 1 89 ? 9.845 -5.170 -25.043 1.00 79.12 89 GLU A C 1
ATOM 698 O O . GLU A 1 89 ? 9.256 -6.018 -24.367 1.00 79.12 89 GLU A O 1
ATOM 703 N N . ILE A 1 90 ? 9.291 -3.987 -25.301 1.00 83.88 90 ILE A N 1
ATOM 704 C CA . ILE A 1 90 ? 7.991 -3.615 -24.743 1.00 83.88 90 ILE A CA 1
ATOM 705 C C . ILE A 1 90 ? 6.855 -4.094 -25.659 1.00 83.88 90 ILE A C 1
ATOM 707 O O . ILE A 1 90 ? 6.769 -3.633 -26.799 1.00 83.88 90 ILE A O 1
ATOM 711 N N . PRO A 1 91 ? 5.948 -4.978 -25.187 1.00 83.50 91 PRO A N 1
ATOM 712 C CA . PRO A 1 91 ? 4.844 -5.468 -26.002 1.00 83.50 91 PRO A CA 1
ATOM 713 C C . PRO A 1 91 ? 3.894 -4.348 -26.434 1.00 83.50 91 PRO A C 1
ATOM 715 O O . PRO A 1 91 ? 3.627 -3.402 -25.682 1.00 83.50 91 PRO A O 1
ATOM 718 N N . ALA A 1 92 ? 3.314 -4.502 -27.625 1.00 78.00 92 ALA A N 1
ATOM 719 C CA . ALA A 1 92 ? 2.216 -3.652 -28.071 1.00 78.00 92 ALA A CA 1
ATOM 720 C C . ALA A 1 92 ? 1.037 -3.738 -27.080 1.00 78.00 92 ALA A C 1
ATOM 722 O O . ALA A 1 92 ? 0.763 -4.800 -26.520 1.00 78.00 92 ALA A O 1
ATOM 723 N N . ASN A 1 93 ? 0.348 -2.616 -26.859 1.00 79.62 93 ASN A N 1
ATOM 724 C CA . ASN A 1 93 ? -0.798 -2.472 -25.944 1.00 79.62 93 ASN A CA 1
ATOM 725 C C . ASN A 1 93 ? -0.499 -2.691 -24.447 1.00 79.62 93 ASN A C 1
ATOM 727 O O . ASN A 1 93 ? -1.426 -2.787 -23.643 1.00 79.62 93 ASN A O 1
ATOM 731 N N . CYS A 1 94 ? 0.771 -2.745 -24.031 1.00 84.88 94 CYS A N 1
ATOM 732 C CA . CYS A 1 94 ? 1.081 -2.730 -22.604 1.00 84.88 94 CYS A CA 1
ATOM 733 C C . CYS A 1 94 ? 0.875 -1.325 -22.008 1.00 84.88 94 CYS A C 1
ATOM 735 O O . CYS A 1 94 ? 1.199 -0.303 -22.623 1.00 84.88 94 CYS A O 1
ATOM 737 N N . THR A 1 95 ? 0.370 -1.277 -20.779 1.00 87.50 95 THR A N 1
ATOM 738 C CA . THR A 1 95 ? 0.181 -0.031 -20.017 1.00 87.50 95 THR A CA 1
ATOM 739 C C . THR A 1 95 ? 1.179 0.091 -18.869 1.00 87.50 95 THR A C 1
ATOM 741 O O . THR A 1 95 ? 1.524 1.202 -18.449 1.00 87.50 95 THR A O 1
ATOM 744 N N . GLY A 1 96 ? 1.725 -1.043 -18.422 1.00 90.88 96 GLY A N 1
ATOM 745 C CA . GLY A 1 96 ? 2.729 -1.094 -17.375 1.00 90.88 96 GLY A CA 1
ATOM 746 C C . GLY A 1 96 ? 3.431 -2.442 -17.249 1.00 90.88 96 GLY A C 1
ATOM 747 O O . GLY A 1 96 ? 3.219 -3.366 -18.038 1.00 90.88 96 GLY A O 1
ATOM 748 N N . CYS A 1 97 ? 4.258 -2.564 -16.216 1.00 92.88 97 CYS A N 1
ATOM 749 C CA . CYS A 1 97 ? 4.949 -3.793 -15.850 1.00 92.88 97 CYS A CA 1
ATOM 750 C C . CYS A 1 97 ? 5.016 -3.995 -14.335 1.00 92.88 97 CYS A C 1
ATOM 752 O O . CYS A 1 97 ? 4.888 -3.068 -13.532 1.00 92.88 97 CYS A O 1
ATOM 754 N N . VAL A 1 98 ? 5.233 -5.244 -13.940 1.00 93.88 98 VAL A N 1
ATOM 755 C CA . VAL A 1 98 ? 5.378 -5.653 -12.544 1.00 93.88 98 VAL A CA 1
ATOM 756 C C . VAL A 1 98 ? 6.857 -5.620 -12.179 1.00 93.88 98 VAL A C 1
ATOM 758 O O . VAL A 1 98 ? 7.641 -6.440 -12.647 1.00 93.88 98 VAL A O 1
ATOM 761 N N . LEU A 1 99 ? 7.255 -4.706 -11.300 1.00 93.25 99 LEU A N 1
ATOM 762 C CA . LEU A 1 99 ? 8.635 -4.602 -10.823 1.00 93.25 99 LEU A CA 1
ATOM 763 C C . LEU A 1 99 ? 8.931 -5.646 -9.745 1.00 93.25 99 LEU A C 1
ATOM 765 O O . LEU A 1 99 ? 9.944 -6.349 -9.770 1.00 93.25 99 LEU A O 1
ATOM 769 N N . ALA A 1 100 ? 8.027 -5.772 -8.779 1.00 91.31 100 ALA A N 1
ATOM 770 C CA . ALA A 1 100 ? 8.170 -6.690 -7.662 1.00 91.31 100 ALA A CA 1
ATOM 771 C C . ALA A 1 100 ? 6.811 -7.170 -7.166 1.00 91.31 100 ALA A C 1
ATOM 773 O O . ALA A 1 100 ? 5.816 -6.451 -7.229 1.00 91.31 100 ALA A O 1
ATOM 774 N N . ARG A 1 101 ? 6.799 -8.379 -6.612 1.00 88.69 101 ARG A N 1
ATOM 775 C CA . ARG A 1 101 ? 5.645 -8.943 -5.922 1.00 88.69 101 ARG A CA 1
ATOM 776 C C . ARG A 1 101 ? 6.074 -9.539 -4.594 1.00 88.69 101 ARG A C 1
ATOM 778 O O . ARG A 1 101 ? 7.028 -10.312 -4.535 1.00 88.69 101 ARG A O 1
ATOM 785 N N . ASP A 1 102 ? 5.340 -9.201 -3.545 1.00 87.06 102 ASP A N 1
ATOM 786 C CA . ASP A 1 102 ? 5.466 -9.803 -2.224 1.00 87.06 102 ASP A CA 1
ATOM 787 C C . ASP A 1 102 ? 4.076 -9.949 -1.595 1.00 87.06 102 ASP A C 1
ATOM 789 O O . ASP A 1 102 ? 3.507 -8.999 -1.051 1.00 87.06 102 ASP A O 1
ATOM 793 N N . LYS A 1 103 ? 3.517 -11.162 -1.683 1.00 84.50 103 LYS A N 1
ATOM 794 C CA . LYS A 1 103 ? 2.142 -11.475 -1.266 1.00 84.50 103 LYS A CA 1
ATOM 795 C C . LYS A 1 103 ? 1.127 -10.541 -1.949 1.00 84.50 103 LYS A C 1
ATOM 797 O O . LYS A 1 103 ? 1.031 -10.543 -3.173 1.00 84.50 103 LYS A O 1
ATOM 802 N N . GLN A 1 104 ? 0.404 -9.751 -1.153 1.00 86.56 104 GLN A N 1
ATOM 803 C CA . GLN A 1 104 ? -0.578 -8.756 -1.587 1.00 86.56 104 GLN A CA 1
ATOM 804 C C . GLN A 1 104 ? 0.054 -7.469 -2.112 1.00 86.56 104 GLN A C 1
ATOM 806 O O . GLN A 1 104 ? -0.626 -6.697 -2.776 1.00 86.56 104 GLN A O 1
ATOM 811 N N . MET A 1 105 ? 1.320 -7.209 -1.783 1.00 88.81 105 MET A N 1
ATOM 812 C CA . MET A 1 105 ? 1.997 -5.979 -2.174 1.00 88.81 105 MET A CA 1
ATOM 813 C C . MET A 1 105 ? 2.640 -6.176 -3.541 1.00 88.81 105 MET A C 1
ATOM 815 O O . MET A 1 105 ? 3.467 -7.070 -3.740 1.00 88.81 105 MET A O 1
ATOM 819 N N . LEU A 1 106 ? 2.277 -5.312 -4.474 1.00 91.88 106 LEU A N 1
ATOM 820 C CA . LEU A 1 106 ? 2.827 -5.257 -5.816 1.00 91.88 106 LEU A CA 1
ATOM 821 C C . LEU A 1 106 ? 3.498 -3.900 -6.005 1.00 91.88 106 LEU A C 1
ATOM 823 O O . LEU A 1 106 ? 2.987 -2.863 -5.582 1.00 91.88 106 LEU A O 1
ATOM 827 N N . LEU A 1 107 ? 4.655 -3.923 -6.651 1.00 93.94 107 LEU A N 1
ATOM 828 C CA . LEU A 1 107 ? 5.313 -2.733 -7.153 1.00 93.94 107 LEU A CA 1
ATOM 829 C C . LEU A 1 107 ? 5.138 -2.730 -8.665 1.00 93.94 107 LEU A C 1
ATOM 831 O O . LEU A 1 107 ? 5.621 -3.643 -9.335 1.00 93.94 107 LEU A O 1
ATOM 835 N N . LEU A 1 108 ? 4.430 -1.735 -9.182 1.00 94.31 108 LEU A N 1
ATOM 836 C CA . LEU A 1 108 ? 4.094 -1.612 -10.597 1.00 94.31 108 LEU A CA 1
ATOM 837 C C . LEU A 1 108 ? 4.755 -0.367 -11.176 1.00 94.31 108 LEU A C 1
ATOM 839 O O . LEU A 1 108 ? 4.882 0.631 -10.473 1.00 94.31 108 LEU A O 1
ATOM 843 N N . ALA A 1 109 ? 5.138 -0.409 -12.447 1.00 94.06 109 ALA A N 1
ATOM 844 C CA . ALA A 1 109 ? 5.509 0.775 -13.209 1.00 94.06 109 ALA A CA 1
ATOM 845 C C . ALA A 1 109 ? 4.514 0.971 -14.349 1.00 94.06 109 ALA A C 1
ATOM 847 O O . ALA A 1 109 ? 4.258 0.036 -15.103 1.00 94.06 109 ALA A O 1
ATOM 848 N N . TYR A 1 110 ? 3.970 2.175 -14.481 1.00 91.88 110 TYR A N 1
ATOM 849 C CA . TYR A 1 110 ? 3.051 2.551 -15.551 1.00 91.88 110 TYR A CA 1
ATOM 850 C C . TYR A 1 110 ? 3.658 3.644 -16.422 1.00 91.88 110 TYR A C 1
ATOM 852 O O . TYR A 1 110 ? 4.303 4.557 -15.908 1.00 91.88 110 TYR A O 1
ATOM 860 N N . ARG A 1 111 ? 3.387 3.587 -17.728 1.00 85.81 111 ARG A N 1
ATOM 861 C CA . ARG A 1 111 ? 3.705 4.679 -18.668 1.00 85.81 111 ARG A CA 1
ATOM 862 C C . ARG A 1 111 ? 2.709 5.824 -18.553 1.00 85.81 111 ARG A C 1
ATOM 864 O O . ARG A 1 111 ? 3.062 6.994 -18.618 1.00 85.81 111 ARG A O 1
ATOM 871 N N . LYS A 1 112 ? 1.438 5.468 -18.364 1.00 83.44 112 LYS A N 1
ATOM 872 C CA . LYS A 1 112 ? 0.340 6.405 -18.153 1.00 83.44 112 LYS A CA 1
ATOM 873 C C . LYS A 1 112 ? -0.182 6.232 -16.739 1.00 83.44 112 LYS A C 1
ATOM 875 O O . LYS A 1 112 ? -0.621 5.148 -16.367 1.00 83.44 112 LYS A O 1
ATOM 880 N N . LYS A 1 113 ? -0.142 7.305 -15.954 1.00 84.06 113 LYS A N 1
ATOM 881 C CA . LYS A 1 113 ? -0.618 7.281 -14.573 1.00 84.06 113 LYS A CA 1
ATOM 882 C C . LYS A 1 113 ? -2.101 6.865 -14.512 1.00 84.06 113 LYS A C 1
ATOM 884 O O . LYS A 1 113 ? -2.930 7.522 -15.148 1.00 84.06 113 LYS A O 1
ATOM 889 N N . PRO A 1 114 ? -2.457 5.836 -13.721 1.00 84.44 114 PRO A N 1
ATOM 890 C CA . PRO A 1 114 ? -3.849 5.523 -13.434 1.00 84.44 114 PRO A CA 1
ATOM 891 C C . PRO A 1 114 ? -4.481 6.658 -12.619 1.00 84.44 114 PRO A C 1
ATOM 893 O O . PRO A 1 114 ? -3.924 7.100 -11.611 1.00 84.44 114 PRO A O 1
ATOM 896 N N . GLN A 1 115 ? -5.652 7.124 -13.057 1.00 81.81 115 GLN A N 1
ATOM 897 C CA . GLN A 1 115 ? -6.359 8.253 -12.438 1.00 81.81 115 GLN A CA 1
ATOM 898 C C . GLN A 1 115 ? -6.981 7.892 -11.081 1.00 81.81 115 GLN A C 1
ATOM 900 O O . GLN A 1 115 ? -7.003 8.717 -10.170 1.00 81.81 115 GLN A O 1
ATOM 905 N N . ASN A 1 116 ? -7.464 6.655 -10.936 1.00 86.94 116 ASN A N 1
ATOM 906 C CA . ASN A 1 116 ? -8.217 6.210 -9.765 1.00 86.94 116 ASN A CA 1
ATOM 907 C C . ASN A 1 116 ? -7.348 5.416 -8.791 1.00 86.94 116 ASN A C 1
ATOM 909 O O . ASN A 1 116 ? -6.442 4.688 -9.193 1.00 86.94 116 ASN A O 1
ATOM 913 N N . ALA A 1 117 ? -7.650 5.522 -7.493 1.00 87.56 117 ALA A N 1
ATOM 914 C CA . ALA A 1 117 ? -6.962 4.745 -6.463 1.00 87.56 117 ALA A CA 1
ATOM 915 C C . ALA A 1 117 ? -7.241 3.235 -6.578 1.00 87.56 117 ALA A C 1
ATOM 917 O O . ALA A 1 117 ? -6.386 2.426 -6.225 1.00 87.56 117 ALA A O 1
ATOM 918 N N . LEU A 1 118 ? -8.423 2.866 -7.075 1.00 90.00 118 LEU A N 1
ATOM 919 C CA . LEU A 1 118 ? -8.775 1.492 -7.403 1.00 90.00 118 LEU A CA 1
ATOM 920 C C . LEU A 1 118 ? -8.281 1.176 -8.820 1.00 90.00 118 LEU A C 1
ATOM 922 O O . LEU A 1 118 ? -8.596 1.897 -9.766 1.00 90.00 118 LEU A O 1
ATOM 926 N N . ILE A 1 119 ? -7.502 0.108 -8.959 1.00 90.56 119 ILE A N 1
ATOM 927 C CA . ILE A 1 119 ? -6.890 -0.304 -10.222 1.00 90.56 119 ILE A CA 1
ATOM 928 C C . ILE A 1 119 ? -7.283 -1.759 -10.498 1.00 90.56 119 ILE A C 1
ATOM 930 O O . ILE A 1 119 ? -7.013 -2.620 -9.652 1.00 90.56 119 ILE A O 1
ATOM 934 N N . PRO A 1 120 ? -7.894 -2.067 -11.655 1.00 89.69 120 PRO A N 1
ATOM 935 C CA . PRO A 1 120 ? -8.061 -3.444 -12.086 1.00 89.69 120 PRO A CA 1
ATOM 936 C C . PRO A 1 120 ? -6.711 -3.989 -12.570 1.00 89.69 120 PRO A C 1
ATOM 938 O O . PRO A 1 120 ? -6.020 -3.366 -13.371 1.00 89.69 120 PRO A O 1
ATOM 941 N N . LEU A 1 121 ? -6.326 -5.167 -12.093 1.00 90.62 121 LEU A N 1
ATOM 942 C CA . LEU A 1 121 ? -5.132 -5.878 -12.535 1.00 90.62 121 LEU A CA 1
ATOM 943 C C . LEU A 1 121 ? -5.527 -7.204 -13.179 1.00 90.62 121 LEU A C 1
ATOM 945 O O . LEU A 1 121 ? -6.356 -7.927 -12.617 1.00 90.62 121 LEU A O 1
ATOM 949 N N . PRO A 1 122 ? -4.928 -7.575 -14.318 1.00 89.19 122 PRO A N 1
ATOM 950 C CA . PRO A 1 122 ? -5.179 -8.880 -14.899 1.00 89.19 122 PRO A CA 1
ATOM 951 C C . PRO A 1 122 ? -4.564 -9.959 -13.998 1.00 89.19 122 PRO A C 1
ATOM 953 O O . PRO A 1 122 ? -3.436 -9.825 -13.516 1.00 89.19 122 PRO A O 1
ATOM 956 N N . LYS A 1 123 ? -5.274 -11.072 -13.774 1.00 87.12 123 LYS A N 1
ATOM 957 C CA . LYS A 1 123 ? -4.719 -12.195 -12.998 1.00 87.12 123 LYS A CA 1
ATOM 958 C C . LYS A 1 123 ? -3.592 -12.918 -13.736 1.00 87.12 123 LYS A C 1
ATOM 960 O O . LYS A 1 123 ? -2.900 -13.725 -13.124 1.00 87.12 123 LYS A O 1
ATOM 965 N N . ARG A 1 124 ? -3.380 -12.657 -15.026 1.00 85.56 124 ARG A N 1
ATOM 966 C CA . ARG A 1 124 ? -2.291 -13.223 -15.828 1.00 85.56 124 ARG A CA 1
ATOM 967 C C . ARG A 1 124 ? -1.567 -12.111 -16.574 1.00 85.56 124 ARG A C 1
ATOM 969 O O . ARG A 1 124 ? -2.197 -11.160 -17.025 1.00 85.56 124 ARG A O 1
ATOM 976 N N . ALA A 1 125 ? -0.247 -12.234 -16.669 1.00 83.69 125 ALA A N 1
ATOM 977 C CA . ALA A 1 125 ? 0.577 -11.330 -17.460 1.00 83.69 125 ALA A CA 1
ATOM 978 C C . ALA A 1 125 ? 0.148 -11.326 -18.935 1.00 83.69 125 ALA A C 1
ATOM 980 O O . ALA A 1 125 ? -0.425 -12.303 -19.425 1.00 83.69 125 ALA A O 1
ATOM 981 N N . LEU A 1 126 ? 0.479 -10.251 -19.649 1.00 79.19 126 LEU A N 1
ATOM 982 C CA . LEU A 1 126 ? 0.436 -10.246 -21.107 1.00 79.19 126 LEU A CA 1
ATOM 983 C C . LEU A 1 126 ? 1.340 -11.368 -21.635 1.00 79.19 126 LEU A C 1
ATOM 985 O O . LEU A 1 126 ? 2.540 -11.391 -21.357 1.00 79.19 126 LEU A O 1
ATOM 989 N N . GLY A 1 127 ? 0.746 -12.313 -22.363 1.00 63.56 127 GLY A N 1
ATOM 990 C CA . GLY A 1 127 ? 1.492 -13.340 -23.083 1.00 63.56 127 GLY A CA 1
ATOM 991 C C . GLY A 1 127 ? 2.224 -12.754 -24.298 1.00 63.56 127 GLY A C 1
ATOM 992 O O . GLY A 1 127 ? 1.883 -11.656 -24.747 1.00 63.56 127 GLY A O 1
ATOM 993 N N . PRO A 1 128 ? 3.224 -13.463 -24.849 1.00 52.44 128 PRO A N 1
ATOM 994 C CA . PRO A 1 128 ? 3.849 -13.066 -26.104 1.00 52.44 128 PRO A CA 1
ATOM 995 C C . PRO A 1 128 ? 2.793 -12.970 -27.215 1.00 52.44 128 PRO A C 1
ATOM 997 O O . PRO A 1 128 ? 1.992 -13.889 -27.406 1.00 52.44 128 PRO A O 1
ATOM 1000 N N . LEU A 1 129 ? 2.802 -11.849 -27.945 1.00 43.16 129 LEU A N 1
ATOM 1001 C CA . LEU A 1 129 ? 1.992 -11.655 -29.148 1.00 43.16 129 LEU A CA 1
ATOM 1002 C C . LEU A 1 129 ? 2.251 -12.818 -30.115 1.00 43.16 129 LEU A C 1
ATOM 1004 O O . LEU A 1 129 ? 3.371 -12.989 -30.586 1.00 43.16 129 LEU A O 1
ATOM 1008 N N . GLY A 1 130 ? 1.223 -13.620 -30.400 1.00 38.91 130 GLY A N 1
ATOM 1009 C CA . GLY A 1 130 ? 1.292 -14.684 -31.408 1.00 38.91 130 GLY A CA 1
ATOM 1010 C C . GLY A 1 130 ? 1.081 -16.107 -30.896 1.00 38.91 130 GLY A C 1
ATOM 1011 O O . GLY A 1 130 ? 0.824 -16.986 -31.715 1.00 38.91 130 GLY A O 1
ATOM 1012 N N . VAL A 1 131 ? 1.059 -16.349 -29.580 1.00 37.81 131 VAL A N 1
ATOM 1013 C CA . VAL A 1 131 ? 0.297 -17.501 -29.075 1.00 37.81 131 VAL A CA 1
ATOM 1014 C C . VAL A 1 131 ? -1.133 -17.015 -28.979 1.00 37.81 131 VAL A C 1
ATOM 1016 O O . VAL A 1 131 ? -1.587 -16.543 -27.940 1.00 37.81 131 VAL A O 1
ATOM 1019 N N . ALA A 1 132 ? -1.822 -17.048 -30.118 1.00 36.34 132 ALA A N 1
ATOM 1020 C CA . ALA A 1 132 ? -3.264 -17.081 -30.079 1.00 36.34 132 ALA A CA 1
ATOM 1021 C C . ALA A 1 132 ? -3.671 -18.120 -29.023 1.00 36.34 132 ALA A C 1
ATOM 1023 O O . ALA A 1 132 ? -3.033 -19.170 -28.885 1.00 36.34 132 ALA A O 1
ATOM 1024 N N . ASP A 1 133 ? -4.764 -17.856 -28.322 1.00 40.16 133 ASP A N 1
ATOM 1025 C CA . ASP A 1 133 ? -5.573 -18.880 -27.667 1.00 40.16 133 ASP A CA 1
ATOM 1026 C C . ASP A 1 133 ? -6.135 -19.875 -28.724 1.00 40.16 133 ASP A C 1
ATOM 1028 O O . ASP A 1 133 ? -7.310 -20.216 -28.742 1.00 40.16 133 ASP A O 1
ATOM 1032 N N . SER A 1 134 ? -5.305 -20.335 -29.667 1.00 35.44 134 SER A N 1
ATOM 1033 C CA . SER A 1 134 ? -5.596 -21.261 -30.758 1.00 35.44 134 SER A CA 1
ATOM 1034 C C . SER A 1 134 ? -5.354 -22.718 -30.361 1.00 35.44 134 SER A C 1
ATOM 1036 O O . SER A 1 134 ? -5.463 -23.609 -31.194 1.00 35.44 134 SER A O 1
ATOM 1038 N N . LEU A 1 135 ? -5.078 -22.981 -29.082 1.00 37.19 135 LEU A N 1
ATOM 1039 C CA . LEU A 1 135 ? -5.334 -24.278 -28.448 1.00 37.19 135 LEU A CA 1
ATOM 1040 C C . LEU A 1 135 ? -6.513 -24.152 -27.469 1.00 37.19 135 LEU A C 1
ATOM 1042 O O . LEU A 1 135 ? -6.512 -24.728 -26.383 1.00 37.19 135 LEU A O 1
ATOM 1046 N N . SER A 1 136 ? -7.520 -23.365 -27.863 1.00 39.09 136 SER A N 1
ATOM 1047 C CA . SER A 1 136 ? -8.832 -23.335 -27.226 1.00 39.09 136 SER A CA 1
ATOM 1048 C C . SER A 1 136 ? -9.546 -24.661 -27.481 1.00 39.09 136 SER A C 1
ATOM 1050 O O . SER A 1 136 ? -10.016 -24.950 -28.583 1.00 39.09 136 SER A O 1
ATOM 1052 N N . SER A 1 137 ? -9.631 -25.484 -26.439 1.00 37.28 137 SER A N 1
ATOM 1053 C CA . SER A 1 137 ? -10.583 -26.585 -26.367 1.00 37.28 137 SER A CA 1
ATOM 1054 C C . SER A 1 137 ? -11.978 -26.016 -26.083 1.00 37.28 137 SER A C 1
ATOM 1056 O O . SER A 1 137 ? -12.433 -26.024 -24.943 1.00 37.28 137 SER A O 1
ATOM 1058 N N . GLY A 1 138 ? -12.629 -25.476 -27.112 1.00 35.97 138 GLY A N 1
ATOM 1059 C CA . GLY A 1 138 ? -14.089 -25.473 -27.240 1.00 35.97 138 GLY A CA 1
ATOM 1060 C C . GLY A 1 138 ? -14.943 -24.868 -26.118 1.00 35.97 138 GLY A C 1
ATOM 1061 O O . GLY A 1 138 ? -16.090 -25.279 -26.008 1.00 35.97 138 GLY A O 1
ATOM 1062 N N . ASN A 1 139 ? -14.449 -23.906 -25.331 1.00 33.88 139 ASN A N 1
ATOM 1063 C CA . ASN A 1 139 ? -15.296 -23.079 -24.466 1.00 33.88 139 ASN A CA 1
ATOM 1064 C C . ASN A 1 139 ? -15.093 -21.606 -24.829 1.00 33.88 139 ASN A C 1
ATOM 1066 O O . ASN A 1 139 ? -14.002 -21.055 -24.674 1.00 33.88 139 ASN A O 1
ATOM 1070 N N . GLU A 1 140 ? -16.149 -20.980 -25.338 1.00 38.88 140 GLU A N 1
ATOM 1071 C CA . GLU A 1 140 ? -16.229 -19.538 -25.544 1.00 38.88 140 GLU A CA 1
ATOM 1072 C C . GLU A 1 140 ? -15.866 -18.791 -24.247 1.00 38.88 140 GLU A C 1
ATOM 1074 O O . GLU A 1 140 ? -16.369 -19.107 -23.170 1.00 38.88 140 GLU A O 1
ATOM 1079 N N . GLY A 1 141 ? -14.985 -17.792 -24.359 1.00 32.84 141 GLY A N 1
ATOM 1080 C CA . GLY A 1 141 ? -14.765 -16.789 -23.319 1.00 32.84 141 GLY A CA 1
ATOM 1081 C C . GLY A 1 141 ? -13.807 -17.180 -22.191 1.00 32.84 141 GLY A C 1
ATOM 1082 O O . GLY A 1 141 ? -14.203 -17.215 -21.028 1.00 32.84 141 GLY A O 1
ATOM 1083 N N . VAL A 1 142 ? -12.505 -17.332 -22.468 1.00 41.22 142 VAL A N 1
ATOM 1084 C CA . VAL A 1 142 ? -11.502 -17.068 -21.416 1.00 41.22 142 VAL A CA 1
ATOM 1085 C C . VAL A 1 142 ? -11.409 -15.551 -21.250 1.00 41.22 142 VAL A C 1
ATOM 1087 O O . VAL A 1 142 ? -10.461 -14.899 -21.686 1.00 41.22 142 VAL A O 1
ATOM 1090 N N . THR A 1 143 ? -12.439 -14.959 -20.645 1.00 50.66 143 THR A N 1
ATOM 1091 C CA . THR A 1 143 ? -12.391 -13.583 -20.160 1.00 50.66 143 THR A CA 1
ATOM 1092 C C . THR A 1 143 ? -11.178 -13.516 -19.246 1.00 50.66 143 THR A C 1
ATOM 1094 O O . THR A 1 143 ? -11.087 -14.272 -18.276 1.00 50.66 143 THR A O 1
ATOM 1097 N N . THR A 1 144 ? -10.195 -12.678 -19.585 1.00 57.41 144 THR A N 1
ATOM 1098 C CA . THR A 1 144 ? -9.034 -12.451 -18.721 1.00 57.41 144 THR A CA 1
ATOM 1099 C C . THR A 1 144 ? -9.582 -12.129 -17.338 1.00 57.41 144 THR A C 1
ATOM 1101 O O . THR A 1 144 ? -10.232 -11.110 -17.162 1.00 57.41 144 THR A O 1
ATOM 1104 N N . SER A 1 145 ? -9.432 -13.032 -16.370 1.00 77.19 145 SER A N 1
ATOM 1105 C CA . SER A 1 145 ? -9.982 -12.785 -15.042 1.00 77.19 145 SER A CA 1
ATOM 1106 C C . SER A 1 145 ? -9.199 -11.636 -14.411 1.00 77.19 145 SER A C 1
ATOM 1108 O O . SER A 1 145 ? -7.968 -11.618 -14.501 1.00 77.19 145 SER A O 1
ATOM 1110 N N . TRP A 1 146 ? -9.894 -10.694 -13.784 1.00 87.19 146 TRP A N 1
ATOM 1111 C CA . TRP A 1 146 ? -9.305 -9.489 -13.202 1.00 87.19 146 TRP A CA 1
ATOM 1112 C C . TRP A 1 146 ? -9.340 -9.535 -11.672 1.00 87.19 146 TRP A C 1
ATOM 1114 O O . TRP A 1 146 ? -10.061 -10.332 -11.067 1.00 87.19 146 TRP A O 1
ATOM 1124 N N . ALA A 1 147 ? -8.532 -8.687 -11.051 1.00 88.94 147 ALA A N 1
ATOM 1125 C CA . ALA A 1 147 ? -8.431 -8.498 -9.615 1.00 88.94 147 ALA A CA 1
ATOM 1126 C C . ALA A 1 147 ? -8.422 -7.006 -9.293 1.00 88.94 147 ALA A C 1
ATOM 1128 O O . ALA A 1 147 ? -7.854 -6.219 -10.044 1.00 88.94 147 ALA A O 1
ATOM 1129 N N . TRP A 1 148 ? -8.982 -6.615 -8.154 1.00 91.38 148 TRP A N 1
ATOM 1130 C CA . TRP A 1 148 ? -8.880 -5.237 -7.687 1.00 91.38 148 TRP A CA 1
ATOM 1131 C C . TRP A 1 148 ? -7.626 -5.033 -6.833 1.00 91.38 148 TRP A C 1
ATOM 1133 O O . TRP A 1 148 ? -7.339 -5.803 -5.910 1.00 91.38 148 TRP A O 1
ATOM 1143 N N . ALA A 1 149 ? -6.895 -3.962 -7.122 1.00 91.81 149 ALA A N 1
ATOM 1144 C CA . ALA A 1 149 ? -5.797 -3.460 -6.312 1.00 91.81 149 ALA A CA 1
ATOM 1145 C C . ALA A 1 149 ? -6.045 -2.002 -5.918 1.00 91.81 149 ALA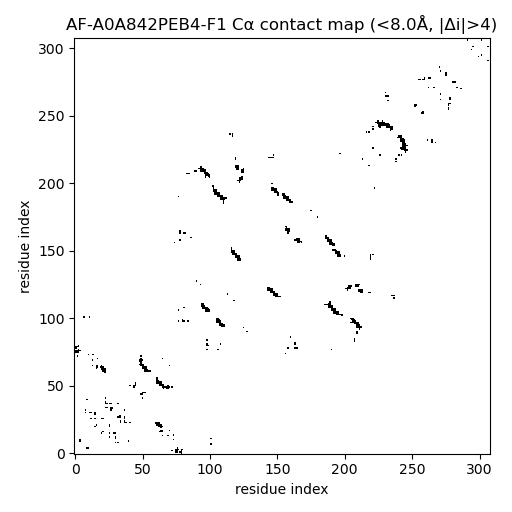 A C 1
ATOM 1147 O O . ALA A 1 149 ? -6.728 -1.258 -6.618 1.00 91.81 149 ALA A O 1
ATOM 1148 N N . VAL A 1 150 ? -5.465 -1.590 -4.796 1.00 91.25 150 VAL A N 1
ATOM 1149 C CA . VAL A 1 150 ? -5.544 -0.223 -4.282 1.00 91.25 150 VAL A CA 1
ATOM 1150 C C . VAL A 1 150 ? -4.151 0.390 -4.302 1.00 91.25 150 VAL A C 1
ATOM 1152 O O . VAL A 1 150 ? -3.217 -0.193 -3.751 1.00 91.25 150 VAL A O 1
ATOM 1155 N N . GLN A 1 151 ? -4.004 1.561 -4.917 1.00 89.75 151 GLN A N 1
ATOM 1156 C CA . GLN A 1 151 ? -2.785 2.367 -4.846 1.00 89.75 151 GLN A CA 1
ATOM 1157 C C . GLN A 1 151 ? -2.883 3.447 -3.765 1.00 89.75 151 GLN A C 1
ATOM 1159 O O . GLN A 1 151 ? -3.956 3.988 -3.493 1.00 89.75 151 GLN A O 1
ATOM 1164 N N . ASN A 1 152 ? -1.737 3.831 -3.201 1.00 81.06 152 ASN A N 1
ATOM 1165 C CA . ASN A 1 152 ? -1.639 5.045 -2.398 1.00 81.06 152 ASN A CA 1
ATOM 1166 C C . ASN A 1 152 ? -1.239 6.231 -3.288 1.00 81.06 152 ASN A C 1
ATOM 1168 O O . ASN A 1 152 ? -0.079 6.364 -3.680 1.00 81.06 152 ASN A O 1
ATOM 1172 N N . LEU A 1 153 ? -2.194 7.123 -3.566 1.00 75.06 153 LEU A N 1
ATOM 1173 C CA . LEU A 1 153 ? -1.994 8.280 -4.446 1.00 75.06 153 LEU A CA 1
ATOM 1174 C C . LEU A 1 153 ? -0.913 9.256 -3.948 1.00 75.06 153 LEU A C 1
ATOM 1176 O O . LEU A 1 153 ? -0.318 9.958 -4.758 1.00 75.06 153 LEU A O 1
ATOM 1180 N N . SER A 1 154 ? -0.625 9.290 -2.643 1.00 71.75 154 SER A N 1
ATOM 1181 C CA . SER A 1 154 ? 0.395 10.185 -2.071 1.00 71.75 154 SER A CA 1
ATOM 1182 C C . SER A 1 154 ? 1.835 9.674 -2.222 1.00 71.75 154 SER A C 1
ATOM 1184 O O . SER A 1 154 ? 2.784 10.410 -1.955 1.00 71.75 154 SER A O 1
ATOM 1186 N N . ARG A 1 155 ? 2.023 8.412 -2.632 1.00 80.50 155 ARG A N 1
ATOM 1187 C CA . ARG A 1 155 ? 3.324 7.721 -2.661 1.00 80.50 155 ARG A CA 1
ATOM 1188 C C . ARG A 1 155 ? 3.712 7.310 -4.084 1.00 80.50 155 ARG A C 1
ATOM 1190 O O . ARG A 1 155 ? 4.023 6.150 -4.339 1.00 80.50 155 ARG A O 1
ATOM 1197 N N . GLN A 1 156 ? 3.671 8.271 -5.003 1.00 87.88 156 GLN A N 1
ATOM 1198 C CA . GLN A 1 156 ? 4.085 8.102 -6.399 1.00 87.88 156 GLN A CA 1
ATOM 1199 C C . GLN A 1 156 ? 5.579 8.392 -6.542 1.00 87.88 156 GLN A C 1
ATOM 1201 O O . GLN A 1 156 ? 6.087 9.339 -5.939 1.00 87.88 156 GLN A O 1
ATOM 1206 N N . HIS A 1 157 ? 6.274 7.598 -7.352 1.00 92.19 157 HIS A N 1
ATOM 1207 C CA . HIS A 1 157 ? 7.683 7.817 -7.656 1.00 92.19 157 HIS A CA 1
ATOM 1208 C C . HIS A 1 157 ? 7.880 7.864 -9.168 1.00 92.19 157 HIS A C 1
ATOM 1210 O O . HIS A 1 157 ? 7.730 6.857 -9.854 1.00 92.19 157 HIS A O 1
ATOM 1216 N N . TRP A 1 158 ? 8.193 9.051 -9.681 1.00 92.94 158 TRP A N 1
ATOM 1217 C CA . TRP A 1 158 ? 8.408 9.277 -11.104 1.00 92.94 158 TRP A CA 1
ATOM 1218 C C . TRP A 1 158 ? 9.856 8.996 -11.488 1.00 92.94 158 TRP A C 1
ATOM 1220 O O . TRP A 1 158 ? 10.786 9.363 -10.765 1.00 92.94 158 TRP A O 1
ATOM 1230 N N . VAL A 1 159 ? 10.036 8.305 -12.610 1.00 92.44 159 VAL A N 1
ATOM 1231 C CA . VAL A 1 159 ? 11.335 7.848 -13.102 1.00 92.44 159 VAL A CA 1
ATOM 1232 C C . VAL A 1 159 ? 11.412 8.058 -14.608 1.00 92.44 159 VAL A C 1
ATOM 1234 O O . VAL A 1 159 ? 10.463 7.760 -15.330 1.00 92.44 159 VAL A O 1
ATOM 1237 N N . ASP A 1 160 ? 12.555 8.533 -15.085 1.00 90.50 160 ASP A N 1
ATOM 1238 C CA . ASP A 1 160 ? 12.879 8.526 -16.509 1.00 90.50 160 ASP A CA 1
ATOM 1239 C C . ASP A 1 160 ? 13.433 7.153 -16.920 1.00 90.50 160 ASP A C 1
ATOM 1241 O O . ASP A 1 160 ? 14.418 6.667 -16.361 1.00 90.50 160 ASP A O 1
ATOM 1245 N N . GLY A 1 161 ? 12.793 6.533 -17.904 1.00 86.62 161 GLY A N 1
ATOM 1246 C CA . GLY A 1 161 ? 13.140 5.245 -18.491 1.00 86.62 161 GLY A CA 1
ATOM 1247 C C . GLY A 1 161 ? 14.459 5.250 -19.257 1.00 86.62 161 GLY A C 1
ATOM 1248 O O . GLY A 1 161 ? 15.126 4.221 -19.277 1.00 86.62 161 GLY A O 1
ATOM 1249 N N . ALA A 1 162 ? 14.869 6.387 -19.828 1.00 86.00 162 ALA A N 1
ATOM 1250 C CA . ALA A 1 162 ? 16.113 6.481 -20.589 1.00 86.00 162 ALA A CA 1
ATOM 1251 C C . ALA A 1 162 ? 17.336 6.579 -19.666 1.00 86.00 162 ALA A C 1
ATOM 1253 O O . ALA A 1 162 ? 18.306 5.836 -19.813 1.00 86.00 162 ALA A O 1
ATOM 1254 N N . THR A 1 163 ? 17.298 7.481 -18.680 1.00 86.56 163 THR A N 1
ATOM 1255 C CA . THR A 1 163 ? 18.430 7.684 -17.758 1.00 86.56 163 THR A CA 1
ATOM 1256 C C . THR A 1 163 ? 18.381 6.806 -16.508 1.00 86.56 163 THR A C 1
ATOM 1258 O O . THR A 1 163 ? 19.385 6.709 -15.795 1.00 86.56 163 THR A O 1
ATOM 1261 N N . ILE A 1 164 ? 17.235 6.172 -16.231 1.00 88.19 164 ILE A N 1
ATOM 1262 C CA . ILE A 1 164 ? 16.946 5.412 -15.009 1.00 88.19 164 ILE A CA 1
ATOM 1263 C C . ILE A 1 164 ? 17.232 6.281 -13.774 1.00 88.19 164 ILE A C 1
ATOM 1265 O O . ILE A 1 164 ? 18.040 5.952 -12.901 1.00 88.19 164 ILE A O 1
ATOM 1269 N N . ARG A 1 165 ? 16.595 7.455 -13.722 1.00 90.19 165 ARG A N 1
ATOM 1270 C CA . ARG A 1 165 ? 16.730 8.424 -12.624 1.00 90.19 165 ARG A CA 1
ATOM 1271 C C . ARG A 1 165 ? 15.371 8.872 -12.120 1.00 90.19 165 ARG A C 1
ATOM 1273 O O . ARG A 1 165 ? 14.430 8.994 -12.895 1.00 90.19 165 ARG A O 1
ATOM 1280 N N . SER A 1 166 ? 15.294 9.136 -10.818 1.00 90.69 166 SER A N 1
ATOM 1281 C CA . SER A 1 166 ? 14.133 9.789 -10.221 1.00 90.69 166 SER A CA 1
ATOM 1282 C C . SER A 1 166 ? 13.971 11.185 -10.811 1.00 90.69 166 SER A C 1
ATOM 1284 O O . SER A 1 166 ? 14.945 11.936 -10.886 1.00 90.69 166 SER A O 1
ATOM 1286 N N . ILE A 1 167 ? 12.745 11.521 -11.185 1.00 91.69 167 ILE A N 1
ATOM 1287 C CA . ILE A 1 167 ? 12.360 12.843 -11.674 1.00 91.69 167 ILE A CA 1
ATOM 1288 C C . ILE A 1 167 ? 11.170 13.361 -10.868 1.00 91.69 167 ILE A C 1
ATOM 1290 O O . ILE A 1 167 ? 10.516 12.608 -10.140 1.00 91.69 167 ILE A O 1
ATOM 1294 N N . ASP A 1 168 ? 10.901 14.654 -10.989 1.00 86.38 168 ASP A N 1
ATOM 1295 C CA . ASP A 1 168 ? 9.684 15.251 -10.453 1.00 86.38 168 ASP A CA 1
ATOM 1296 C C . ASP A 1 168 ? 8.460 14.844 -11.292 1.00 86.38 168 ASP A C 1
ATOM 1298 O O . ASP A 1 168 ? 8.609 14.474 -12.463 1.00 86.38 168 ASP A O 1
ATOM 1302 N N . PRO A 1 169 ? 7.242 14.868 -10.712 1.00 84.19 169 PRO A N 1
ATOM 1303 C CA . PRO A 1 169 ? 6.022 14.613 -11.469 1.00 84.19 169 PRO A CA 1
ATOM 1304 C C . PRO A 1 169 ? 5.957 15.527 -12.701 1.00 84.19 169 PRO A C 1
ATOM 1306 O O . PRO A 1 169 ? 6.144 16.739 -12.557 1.00 84.19 169 PRO A O 1
ATOM 1309 N N . PRO A 1 170 ? 5.675 14.983 -13.900 1.00 81.50 170 PRO A N 1
ATOM 1310 C CA . PRO A 1 170 ? 5.515 15.804 -15.086 1.00 81.50 170 PRO A CA 1
ATOM 1311 C C . PRO A 1 170 ? 4.352 16.774 -14.871 1.00 81.50 170 PRO A C 1
ATOM 1313 O O . PRO A 1 170 ? 3.317 16.415 -14.303 1.00 81.50 170 PRO A O 1
ATOM 1316 N N . ILE A 1 171 ? 4.532 18.012 -15.325 1.00 73.31 171 ILE A N 1
ATOM 1317 C CA . ILE A 1 171 ? 3.464 19.009 -15.328 1.00 73.31 171 ILE A CA 1
ATOM 1318 C C . ILE A 1 171 ? 2.417 18.519 -16.331 1.00 73.31 171 ILE A C 1
ATOM 1320 O O . ILE A 1 171 ? 2.735 18.301 -17.499 1.00 73.31 171 ILE A O 1
ATOM 1324 N N . GLU A 1 172 ? 1.181 18.304 -15.880 1.00 61.94 172 GLU A N 1
ATOM 1325 C CA . GLU A 1 172 ? 0.065 17.974 -16.769 1.00 61.94 172 GLU A CA 1
ATOM 1326 C C . GLU A 1 172 ? -0.225 19.204 -17.648 1.00 61.94 172 GLU A C 1
ATOM 1328 O O . GLU A 1 172 ? -0.936 20.121 -17.244 1.00 61.94 172 GLU A O 1
ATOM 1333 N N . VAL A 1 173 ? 0.396 19.275 -18.830 1.00 50.16 173 VAL A N 1
ATOM 1334 C CA . VAL A 1 173 ? 0.150 20.346 -19.802 1.00 50.16 173 VAL A CA 1
ATOM 1335 C C . VAL A 1 173 ? -1.195 20.071 -20.475 1.00 50.16 173 VAL A C 1
ATOM 1337 O O . VAL A 1 173 ? -1.328 19.156 -21.287 1.00 50.16 173 VAL A O 1
ATOM 1340 N N . THR A 1 174 ? -2.213 20.847 -20.108 1.00 43.53 174 THR A N 1
ATOM 1341 C CA . THR A 1 174 ? -3.574 20.745 -20.663 1.00 43.53 174 THR A CA 1
ATOM 1342 C C . THR A 1 174 ? -3.659 21.247 -22.115 1.00 43.53 174 THR A C 1
ATOM 1344 O O . THR A 1 174 ? -4.605 20.910 -22.825 1.00 43.53 174 THR A O 1
ATOM 1347 N N . ASP A 1 175 ? -2.651 21.977 -22.600 1.00 39.25 175 ASP A N 1
ATOM 1348 C CA . ASP A 1 175 ? -2.645 22.582 -23.934 1.00 39.25 175 ASP A CA 1
ATOM 1349 C C . ASP A 1 175 ? -1.853 21.747 -24.947 1.00 39.25 175 ASP A C 1
ATOM 1351 O O . ASP A 1 175 ? -0.656 21.922 -25.155 1.00 39.25 175 ASP A O 1
ATOM 1355 N N . LYS A 1 176 ? -2.553 20.853 -25.649 1.00 44.81 176 LYS A N 1
ATOM 1356 C CA . LYS A 1 176 ? -2.037 20.154 -26.840 1.00 44.81 176 LYS A CA 1
ATOM 1357 C C . LYS A 1 176 ? -2.049 21.058 -28.085 1.00 44.81 176 LYS A C 1
ATOM 1359 O O . LYS A 1 176 ? -2.651 20.689 -29.089 1.00 44.81 176 LYS A O 1
ATOM 1364 N N . ASN A 1 177 ? -1.429 22.238 -28.031 1.00 41.28 177 ASN A N 1
ATOM 1365 C CA . ASN A 1 177 ? -1.456 23.198 -29.148 1.00 41.28 177 ASN A CA 1
ATOM 1366 C C . ASN A 1 177 ? -0.104 23.449 -29.832 1.00 41.28 177 ASN A C 1
ATOM 1368 O O . ASN A 1 177 ? -0.063 24.204 -30.803 1.00 41.28 177 ASN A O 1
ATOM 1372 N N . THR A 1 178 ? 0.978 22.785 -29.416 1.00 45.19 178 THR A N 1
ATOM 1373 C CA . THR A 1 178 ? 2.280 22.926 -30.083 1.00 45.19 178 THR A CA 1
ATOM 1374 C C . THR A 1 178 ? 2.728 21.613 -30.716 1.00 45.19 178 THR A C 1
ATOM 1376 O O . THR A 1 178 ? 2.858 20.587 -30.056 1.00 45.19 178 THR A O 1
ATOM 1379 N N . ILE A 1 179 ? 3.015 21.653 -32.020 1.00 43.03 179 ILE A N 1
ATOM 1380 C CA . ILE A 1 179 ? 3.571 20.528 -32.799 1.00 43.03 179 ILE A CA 1
ATOM 1381 C C . ILE A 1 179 ? 4.931 20.071 -32.224 1.00 43.03 179 ILE A C 1
ATOM 1383 O O . ILE A 1 179 ? 5.308 18.912 -32.361 1.00 43.03 179 ILE A O 1
ATOM 1387 N N . SER A 1 180 ? 5.631 20.953 -31.505 1.00 44.25 180 SER A N 1
ATOM 1388 C CA . SER A 1 180 ? 6.882 20.668 -30.792 1.00 44.25 180 SER A CA 1
ATOM 1389 C C . SER A 1 180 ? 6.726 19.711 -29.599 1.00 44.25 180 SER A C 1
ATOM 1391 O O . SER A 1 180 ? 7.700 19.069 -29.218 1.00 44.25 180 SER A O 1
ATOM 1393 N N . ASP A 1 181 ? 5.518 19.571 -29.037 1.00 40.91 181 ASP A N 1
ATOM 1394 C CA . ASP A 1 181 ? 5.240 18.698 -27.881 1.00 40.91 181 ASP A CA 1
ATOM 1395 C C . ASP A 1 181 ? 5.015 17.229 -28.279 1.00 40.91 181 ASP A C 1
ATOM 1397 O O . ASP A 1 181 ? 4.901 16.351 -27.426 1.00 40.91 181 ASP A O 1
ATOM 1401 N N . TRP A 1 182 ? 4.972 16.934 -29.582 1.00 38.81 182 TRP A N 1
ATOM 1402 C CA . TRP A 1 182 ? 4.811 15.573 -30.102 1.00 38.81 182 TRP A CA 1
ATOM 1403 C C . TRP A 1 182 ? 6.116 14.762 -30.127 1.00 38.81 182 TRP A C 1
ATOM 1405 O O . TRP A 1 182 ? 6.064 13.551 -30.326 1.00 38.81 182 TRP A O 1
ATOM 1415 N N . VAL A 1 183 ? 7.276 15.404 -29.936 1.00 36.06 183 VAL A N 1
ATOM 1416 C CA . VAL A 1 183 ? 8.603 14.768 -30.094 1.00 36.06 183 VAL A CA 1
ATOM 1417 C C . VAL A 1 183 ? 9.227 14.345 -28.759 1.00 36.06 183 VAL A C 1
ATOM 1419 O O . VAL A 1 183 ? 10.250 13.666 -28.747 1.00 36.06 183 VAL A O 1
ATOM 1422 N N . ILE A 1 184 ? 8.604 14.656 -27.619 1.00 43.50 184 ILE A N 1
ATOM 1423 C CA . ILE A 1 184 ? 9.019 14.035 -26.360 1.00 43.50 184 ILE A CA 1
ATOM 1424 C C . ILE A 1 184 ? 8.435 12.623 -26.358 1.00 43.50 184 ILE A C 1
ATOM 1426 O O . ILE A 1 184 ? 7.302 12.393 -25.935 1.00 43.50 184 ILE A O 1
ATOM 1430 N N . GLU A 1 185 ? 9.213 11.670 -26.876 1.00 49.47 185 GLU A N 1
ATOM 1431 C CA . GLU A 1 185 ? 9.080 10.264 -26.514 1.00 49.47 185 GLU A CA 1
ATOM 1432 C C . GLU A 1 185 ? 9.019 10.214 -24.990 1.00 49.47 185 GLU A C 1
ATOM 1434 O O . GLU A 1 185 ? 10.020 10.401 -24.303 1.00 49.47 185 GLU A O 1
ATOM 1439 N N . ASN A 1 186 ? 7.806 10.070 -24.455 1.00 59.50 186 ASN A N 1
ATOM 1440 C CA . ASN A 1 186 ? 7.551 10.059 -23.026 1.00 59.50 186 ASN A CA 1
ATOM 1441 C C . ASN A 1 186 ? 8.143 8.768 -22.441 1.00 59.50 186 ASN A C 1
ATOM 1443 O O . ASN A 1 186 ? 7.424 7.814 -22.150 1.00 59.50 186 ASN A O 1
ATOM 1447 N N . SER A 1 187 ? 9.462 8.745 -22.246 1.00 77.25 187 SER A N 1
ATOM 1448 C CA . SER A 1 187 ? 10.190 7.736 -21.477 1.00 77.25 187 SER A CA 1
ATOM 1449 C C . SER A 1 187 ? 9.879 7.843 -19.986 1.00 77.25 187 SER A C 1
ATOM 1451 O O . SER A 1 187 ? 10.492 7.152 -19.187 1.00 77.25 187 SER A O 1
ATOM 1453 N N . THR A 1 188 ? 8.936 8.689 -19.583 1.00 88.56 188 THR A N 1
ATOM 1454 C CA . THR A 1 188 ? 8.509 8.872 -18.203 1.00 88.56 188 THR A CA 1
ATOM 1455 C C . THR A 1 188 ? 7.647 7.707 -17.724 1.00 88.56 188 THR A C 1
ATOM 1457 O O . THR A 1 188 ? 6.648 7.344 -18.344 1.00 88.56 188 THR A O 1
ATOM 1460 N N . TRP A 1 189 ? 8.002 7.165 -16.562 1.00 92.19 189 TRP A N 1
ATOM 1461 C CA . TRP A 1 189 ? 7.253 6.134 -15.856 1.00 92.19 189 TRP A CA 1
ATOM 1462 C C . TRP A 1 189 ? 6.864 6.613 -14.465 1.00 92.19 189 TRP A C 1
ATOM 1464 O O . TRP A 1 189 ? 7.599 7.350 -13.806 1.00 92.19 189 TRP A O 1
ATOM 1474 N N . VAL A 1 190 ? 5.727 6.124 -13.980 1.00 93.50 190 VAL A N 1
ATOM 1475 C CA . VAL A 1 190 ? 5.339 6.243 -12.577 1.00 93.50 190 VAL A CA 1
ATOM 1476 C C . VAL A 1 190 ? 5.392 4.874 -11.918 1.00 93.50 190 VAL A C 1
ATOM 1478 O O . VAL A 1 190 ? 4.735 3.925 -12.347 1.00 93.50 190 VAL A O 1
ATOM 1481 N N . ILE A 1 191 ? 6.182 4.771 -10.856 1.00 95.00 191 ILE A N 1
ATOM 1482 C CA . ILE A 1 191 ? 6.232 3.604 -9.988 1.00 95.00 191 ILE A CA 1
ATOM 1483 C C . ILE A 1 191 ? 5.188 3.775 -8.886 1.00 95.00 191 ILE A C 1
ATOM 1485 O O . ILE A 1 191 ? 5.136 4.800 -8.199 1.00 95.00 191 ILE A O 1
ATOM 1489 N N . LEU A 1 192 ? 4.361 2.746 -8.718 1.00 93.81 192 LEU A N 1
ATOM 1490 C CA . LEU A 1 192 ? 3.252 2.691 -7.779 1.00 93.81 192 LEU A CA 1
ATOM 1491 C C . LEU A 1 192 ? 3.389 1.475 -6.871 1.00 93.81 192 LEU A C 1
ATOM 1493 O O . LEU A 1 192 ? 3.588 0.347 -7.329 1.00 93.81 192 LEU A O 1
ATOM 1497 N N . ARG A 1 193 ? 3.202 1.703 -5.573 1.00 92.56 193 ARG A N 1
ATOM 1498 C CA . ARG A 1 193 ? 2.959 0.631 -4.607 1.00 92.56 193 ARG A CA 1
ATOM 1499 C C . ARG A 1 193 ? 1.467 0.384 -4.543 1.00 92.56 193 ARG A C 1
ATOM 1501 O O . ARG A 1 193 ? 0.702 1.298 -4.227 1.00 92.56 193 ARG A O 1
ATOM 1508 N N . VAL A 1 194 ? 1.068 -0.846 -4.831 1.00 92.25 194 VAL A N 1
ATOM 1509 C CA . VAL A 1 194 ? -0.335 -1.244 -4.802 1.00 92.25 194 VAL A CA 1
ATOM 1510 C C . VAL A 1 194 ? -0.520 -2.470 -3.926 1.00 92.25 194 VAL A C 1
ATOM 1512 O O . VAL A 1 194 ? 0.371 -3.314 -3.806 1.00 92.25 194 VAL A O 1
ATOM 1515 N N . LYS A 1 195 ? -1.691 -2.564 -3.306 1.00 91.31 195 LYS A N 1
ATOM 1516 C CA . LYS A 1 195 ? -2.086 -3.690 -2.470 1.00 91.31 195 LYS A CA 1
ATOM 1517 C C . LYS A 1 195 ? -3.310 -4.364 -3.068 1.00 91.31 195 LYS A C 1
ATOM 1519 O O . LYS A 1 195 ? -4.302 -3.698 -3.349 1.00 91.31 195 LYS A O 1
ATOM 1524 N N . LEU A 1 196 ? -3.244 -5.676 -3.258 1.00 91.12 196 LEU A N 1
ATOM 1525 C CA . LEU A 1 196 ? -4.396 -6.475 -3.665 1.00 91.12 196 LEU A CA 1
ATOM 1526 C C . LEU A 1 196 ? -5.482 -6.415 -2.591 1.00 91.12 196 LEU A C 1
ATOM 1528 O O . LEU A 1 196 ? -5.191 -6.543 -1.400 1.00 91.12 196 LEU A O 1
ATOM 1532 N N . LEU A 1 197 ? -6.727 -6.223 -3.026 1.00 88.56 197 LEU A N 1
ATOM 1533 C CA . LEU A 1 197 ? -7.880 -6.144 -2.129 1.00 88.56 197 LEU A CA 1
ATOM 1534 C C . LEU A 1 197 ? -8.213 -7.523 -1.536 1.00 88.56 197 LEU A C 1
ATOM 1536 O O . LEU A 1 197 ? -8.618 -7.624 -0.381 1.00 88.56 197 LEU A O 1
ATOM 1540 N N . GLU A 1 198 ? -7.959 -8.586 -2.302 1.00 84.75 198 GLU A N 1
ATOM 1541 C CA . GLU A 1 198 ? -8.119 -9.977 -1.880 1.00 84.75 198 GLU A CA 1
ATOM 1542 C C . GLU A 1 198 ? -6.756 -10.643 -1.663 1.00 84.75 198 GLU A C 1
ATOM 1544 O O . GLU A 1 198 ? -5.909 -10.701 -2.555 1.00 84.75 198 GLU A O 1
ATOM 1549 N N . ALA A 1 199 ? -6.556 -11.145 -0.444 1.00 72.62 199 ALA A N 1
ATOM 1550 C CA . ALA A 1 199 ? -5.315 -11.747 0.028 1.00 72.62 199 ALA A CA 1
ATOM 1551 C C . ALA A 1 199 ? -4.909 -13.018 -0.715 1.00 72.62 199 ALA A C 1
ATOM 1553 O O . ALA A 1 199 ? -3.737 -13.198 -1.052 1.00 72.62 199 ALA A O 1
ATOM 1554 N N . ASP A 1 200 ? -5.902 -13.874 -0.921 1.00 72.50 200 ASP A N 1
ATOM 1555 C CA . ASP A 1 200 ? -5.742 -15.275 -1.298 1.00 72.50 200 ASP A CA 1
ATOM 1556 C C . ASP A 1 200 ? -6.020 -15.485 -2.788 1.00 72.50 200 ASP A C 1
ATOM 1558 O O . ASP A 1 200 ? -6.300 -16.592 -3.238 1.00 72.50 200 ASP A O 1
ATOM 1562 N N . LEU A 1 201 ? -5.987 -14.401 -3.568 1.00 77.25 201 LEU A N 1
ATOM 1563 C CA . LEU A 1 201 ? -6.275 -14.468 -4.986 1.00 77.25 201 LEU A CA 1
ATOM 1564 C C . LEU A 1 201 ? -5.073 -15.029 -5.751 1.00 77.25 201 LEU A C 1
ATOM 1566 O O . LEU A 1 201 ? -3.975 -14.459 -5.732 1.00 77.25 201 LEU A O 1
ATOM 1570 N N . ASP A 1 202 ? -5.316 -16.102 -6.499 1.00 77.50 202 ASP A N 1
ATOM 1571 C CA . ASP A 1 202 ? -4.340 -16.676 -7.419 1.00 77.50 202 ASP A CA 1
ATOM 1572 C C . ASP A 1 202 ? -4.121 -15.742 -8.611 1.00 77.50 202 ASP A C 1
ATOM 1574 O O . ASP A 1 202 ? -4.820 -15.762 -9.625 1.00 77.50 202 ASP A O 1
ATOM 1578 N N . ILE A 1 203 ? -3.128 -14.873 -8.458 1.00 83.44 203 ILE A N 1
ATOM 1579 C CA . ILE A 1 203 ? -2.613 -14.007 -9.512 1.00 83.44 203 ILE A CA 1
ATOM 1580 C C . ILE A 1 203 ? -1.287 -14.588 -10.005 1.00 83.44 203 ILE A C 1
ATOM 1582 O O . ILE A 1 203 ? -0.411 -14.931 -9.215 1.00 83.44 203 ILE A O 1
ATOM 1586 N N . SER A 1 204 ? -1.107 -14.654 -11.318 1.00 84.12 204 SER A N 1
ATOM 1587 C CA . SER A 1 204 ? 0.080 -15.126 -12.042 1.00 84.12 204 SER A CA 1
ATOM 1588 C C . SER A 1 204 ? 0.863 -13.959 -12.661 1.00 84.12 204 SER A C 1
ATOM 1590 O O . SER A 1 204 ? 1.187 -13.938 -13.844 1.00 84.12 204 SER A O 1
ATOM 1592 N N . LEU A 1 205 ? 1.156 -12.956 -11.831 1.00 86.44 205 LEU A N 1
ATOM 1593 C CA . LEU A 1 205 ? 2.011 -11.817 -12.163 1.00 86.44 205 LEU A CA 1
ATOM 1594 C C . LEU A 1 205 ? 3.378 -11.996 -11.491 1.00 86.44 205 LEU A C 1
ATOM 1596 O O . LEU A 1 205 ? 3.465 -11.999 -10.256 1.00 86.44 205 LEU A O 1
ATOM 1600 N N . SER A 1 206 ? 4.429 -12.180 -12.289 1.00 87.44 206 SER A N 1
ATOM 1601 C CA . SER A 1 206 ? 5.822 -12.278 -11.832 1.00 87.44 206 SER A CA 1
ATOM 1602 C C . SER A 1 206 ? 6.571 -10.964 -12.079 1.00 87.44 206 SER A C 1
ATOM 1604 O O . SER A 1 206 ? 6.164 -10.156 -12.911 1.00 87.44 206 SER A O 1
ATOM 1606 N N . SER A 1 207 ? 7.678 -10.729 -11.370 1.00 89.31 207 SER A N 1
ATOM 1607 C CA . SER A 1 207 ? 8.573 -9.608 -11.692 1.00 89.31 207 SER A CA 1
ATOM 1608 C C . SER A 1 207 ? 9.036 -9.679 -13.148 1.00 89.31 207 SER A C 1
ATOM 1610 O O . SER A 1 207 ? 9.469 -10.737 -13.594 1.00 89.31 207 SER A O 1
ATOM 1612 N N . GLY A 1 208 ? 8.967 -8.559 -13.864 1.00 88.50 208 GLY A N 1
ATOM 1613 C CA . GLY A 1 208 ? 9.252 -8.475 -15.297 1.00 88.50 208 GLY A CA 1
ATOM 1614 C C . GLY A 1 208 ? 8.037 -8.707 -16.196 1.00 88.50 208 GLY A C 1
ATOM 1615 O O . GLY A 1 208 ? 8.122 -8.455 -17.391 1.00 88.50 208 GLY A O 1
ATOM 1616 N N . SER A 1 209 ? 6.901 -9.151 -15.648 1.00 90.06 209 SER A N 1
ATOM 1617 C CA . SER A 1 209 ? 5.677 -9.346 -16.427 1.00 90.06 209 SER A CA 1
ATOM 1618 C C . SER A 1 209 ? 5.084 -8.019 -16.899 1.00 90.06 209 SER A C 1
ATOM 1620 O O . SER A 1 209 ? 4.964 -7.075 -16.114 1.00 90.06 209 SER A O 1
ATOM 1622 N N . TRP A 1 210 ? 4.629 -7.988 -18.148 1.00 90.94 210 TRP A N 1
ATOM 1623 C CA . TRP A 1 210 ? 3.875 -6.875 -18.720 1.00 90.94 210 TRP A CA 1
ATOM 1624 C C . TRP A 1 210 ? 2.384 -6.989 -18.389 1.00 90.94 210 TRP A C 1
ATOM 1626 O O . TRP A 1 210 ? 1.838 -8.093 -18.307 1.00 90.94 210 TRP A O 1
ATOM 1636 N N . ILE A 1 211 ? 1.724 -5.849 -18.198 1.00 90.75 211 ILE A N 1
ATOM 1637 C CA . ILE A 1 211 ? 0.287 -5.755 -17.922 1.00 90.75 211 ILE A CA 1
ATOM 1638 C C . ILE A 1 211 ? -0.395 -4.819 -18.921 1.00 90.75 211 ILE A C 1
ATOM 1640 O O . ILE A 1 211 ? 0.228 -3.898 -19.457 1.00 90.75 211 ILE A O 1
ATOM 1644 N N . LYS A 1 212 ? -1.680 -5.082 -19.160 1.00 88.00 212 LYS A N 1
ATOM 1645 C CA . LYS A 1 212 ? -2.587 -4.209 -19.907 1.00 88.00 212 LYS A CA 1
ATOM 1646 C C . LYS A 1 212 ? -3.684 -3.691 -18.990 1.00 88.00 212 LYS A C 1
ATOM 1648 O O . LYS A 1 212 ? -4.037 -4.358 -18.013 1.00 88.00 212 LYS A O 1
ATOM 1653 N N . ASP A 1 213 ? -4.237 -2.545 -19.358 1.00 84.00 213 ASP A N 1
ATOM 1654 C CA . ASP A 1 213 ? -5.458 -2.031 -18.751 1.00 84.00 213 ASP A CA 1
ATOM 1655 C C . ASP A 1 213 ? -6.673 -2.795 -19.281 1.00 84.00 213 ASP A C 1
ATOM 1657 O O . ASP A 1 213 ? -6.606 -3.520 -20.279 1.00 84.00 213 ASP A O 1
ATOM 1661 N N . ILE A 1 214 ? -7.784 -2.666 -18.561 1.00 82.94 214 ILE A N 1
ATOM 1662 C CA . ILE A 1 214 ? -9.054 -3.241 -18.980 1.00 82.94 214 ILE A CA 1
ATOM 1663 C C . ILE A 1 214 ? -9.605 -2.468 -20.176 1.00 82.94 214 ILE A C 1
ATOM 1665 O O . ILE A 1 214 ? -9.598 -1.238 -20.194 1.00 82.94 214 ILE A O 1
ATOM 1669 N N . GLU A 1 215 ? -10.058 -3.207 -21.182 1.00 75.69 215 GLU A N 1
ATOM 1670 C CA . GLU A 1 215 ? -10.682 -2.669 -22.386 1.00 75.69 215 GLU A CA 1
ATOM 1671 C C . GLU A 1 215 ? -12.177 -3.007 -22.336 1.00 75.69 215 GLU A C 1
ATOM 1673 O O . GLU A 1 215 ? -12.537 -4.155 -22.078 1.00 75.69 215 GLU A O 1
ATOM 1678 N N . GLY A 1 216 ? -13.040 -2.015 -22.570 1.00 74.62 216 GLY A N 1
ATOM 1679 C CA . GLY A 1 216 ? -14.498 -2.180 -22.544 1.00 74.62 216 GLY A CA 1
ATOM 1680 C C . GLY A 1 216 ? -15.160 -1.840 -21.203 1.00 74.62 216 GLY A C 1
ATOM 1681 O O . GLY A 1 216 ? -14.545 -1.254 -20.313 1.00 74.62 216 GLY A O 1
ATOM 1682 N N . GLU A 1 217 ? -16.448 -2.176 -21.087 1.00 71.81 217 GLU A N 1
ATOM 1683 C CA . GLU A 1 217 ? -17.293 -1.859 -19.920 1.00 71.81 217 GLU A CA 1
ATOM 1684 C C . GLU A 1 217 ? -17.434 -3.024 -18.921 1.00 71.81 217 GLU A C 1
ATOM 1686 O O . GLU A 1 217 ? -18.051 -2.866 -17.866 1.00 71.81 217 GLU A O 1
ATOM 1691 N N . ASP A 1 218 ? -16.821 -4.175 -19.204 1.00 77.19 218 ASP A N 1
ATOM 1692 C CA . ASP A 1 218 ? -16.920 -5.380 -18.374 1.00 77.19 218 ASP A CA 1
ATOM 1693 C C . ASP A 1 218 ? -15.927 -5.350 -17.203 1.00 77.19 218 ASP A C 1
ATOM 1695 O O . ASP A 1 218 ? -14.861 -5.969 -17.226 1.00 77.19 218 ASP A O 1
ATOM 1699 N N . TRP A 1 219 ? -16.275 -4.613 -16.149 1.00 84.69 219 TRP A N 1
ATOM 1700 C CA . TRP A 1 219 ? -15.447 -4.482 -14.948 1.00 84.69 219 TRP A CA 1
ATOM 1701 C C . TRP A 1 219 ? -15.453 -5.743 -14.064 1.00 84.69 219 TRP A C 1
ATOM 1703 O O . TRP A 1 219 ? -16.485 -6.404 -13.929 1.00 84.69 219 TRP A O 1
ATOM 1713 N N . PRO A 1 220 ? -14.336 -6.069 -13.376 1.00 86.50 220 PRO A N 1
ATOM 1714 C CA . PRO A 1 220 ? -14.321 -7.136 -12.381 1.00 86.50 220 PRO A CA 1
ATOM 1715 C C . PRO A 1 220 ? -15.341 -6.914 -11.273 1.00 86.50 220 PRO A C 1
ATOM 1717 O O . PRO A 1 220 ? -15.435 -5.824 -10.703 1.00 86.50 220 PRO A O 1
ATOM 1720 N N . ASN A 1 221 ? -15.984 -8.005 -10.861 1.00 87.75 221 ASN A N 1
ATOM 1721 C CA . ASN A 1 221 ? -16.765 -8.027 -9.632 1.00 87.75 221 ASN A CA 1
ATOM 1722 C C . ASN A 1 221 ? -15.914 -7.568 -8.441 1.00 87.75 221 ASN A C 1
ATOM 1724 O O . ASN A 1 221 ? -14.750 -7.953 -8.292 1.00 87.75 221 ASN A O 1
ATOM 1728 N N . LEU A 1 222 ? -16.512 -6.740 -7.585 1.00 88.50 222 LEU A N 1
ATOM 1729 C CA . LEU A 1 222 ? -15.897 -6.351 -6.324 1.00 88.50 222 LEU A CA 1
ATOM 1730 C C . LEU A 1 222 ? -15.829 -7.551 -5.363 1.00 88.50 222 LEU A C 1
ATOM 1732 O O . LEU A 1 222 ? -16.680 -8.444 -5.428 1.00 88.50 222 LEU A O 1
ATOM 1736 N N . PRO A 1 223 ? -14.864 -7.562 -4.430 1.00 87.25 223 PRO A N 1
ATOM 1737 C CA . PRO A 1 223 ? -14.802 -8.582 -3.391 1.00 87.25 223 PRO A CA 1
ATOM 1738 C C . PRO A 1 223 ? -16.076 -8.616 -2.547 1.00 87.25 223 PRO A C 1
ATOM 1740 O O . PRO A 1 223 ? -16.711 -7.585 -2.316 1.00 87.25 223 PRO A O 1
ATOM 1743 N N . LYS A 1 224 ? -16.415 -9.793 -2.009 1.00 87.25 224 LYS A N 1
ATOM 1744 C CA . LYS A 1 224 ? -17.629 -9.987 -1.190 1.00 87.25 224 LYS A CA 1
ATOM 1745 C C . LYS A 1 224 ? -17.696 -9.066 0.031 1.00 87.25 224 LYS A C 1
ATOM 1747 O O . LYS A 1 224 ? -18.777 -8.729 0.484 1.00 87.25 224 LYS A O 1
ATOM 1752 N N . SER A 1 225 ? -16.554 -8.640 0.566 1.00 86.69 225 SER A N 1
ATOM 1753 C CA . SER A 1 225 ? -16.497 -7.689 1.682 1.00 86.69 225 SER A CA 1
ATOM 1754 C C . SER A 1 225 ? -16.992 -6.284 1.316 1.00 86.69 225 SER A C 1
ATOM 1756 O O . SER A 1 225 ? -17.348 -5.517 2.210 1.00 86.69 225 SER A O 1
ATOM 1758 N N . CYS A 1 226 ? -17.016 -5.945 0.025 1.00 87.88 226 CYS A N 1
ATOM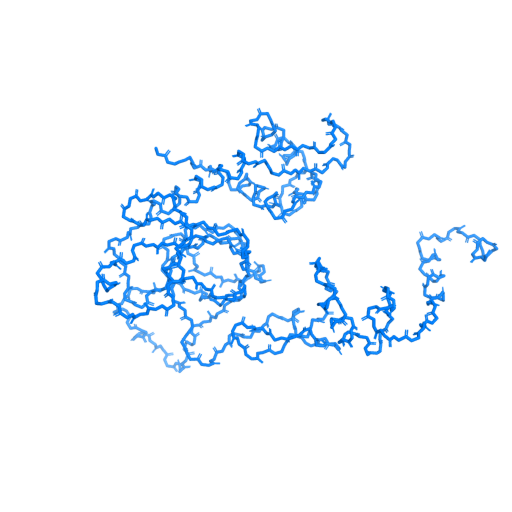 1759 C CA . CYS A 1 226 ? -17.381 -4.634 -0.505 1.00 87.88 226 CYS A CA 1
ATOM 1760 C C . CYS A 1 226 ? -18.828 -4.556 -1.016 1.00 87.88 226 CYS A C 1
ATOM 1762 O O . CYS A 1 226 ? -19.227 -3.484 -1.470 1.00 87.88 226 CYS A O 1
ATOM 1764 N N . VAL A 1 227 ? -19.587 -5.657 -0.994 1.00 90.56 227 VAL A N 1
ATOM 1765 C CA . VAL A 1 227 ? -20.933 -5.737 -1.584 1.00 90.56 227 VAL A CA 1
ATOM 1766 C C . VAL A 1 227 ? -21.886 -6.487 -0.655 1.00 90.56 227 VAL A C 1
ATOM 1768 O O . VAL A 1 227 ? -21.512 -7.510 -0.091 1.00 90.56 227 VAL A O 1
ATOM 1771 N N . GLY A 1 228 ? -23.134 -6.024 -0.562 1.00 88.56 228 GLY A N 1
ATOM 1772 C CA . GLY A 1 228 ? -24.213 -6.707 0.161 1.00 88.56 228 GLY A CA 1
ATOM 1773 C C . GLY A 1 228 ? -24.478 -6.179 1.571 1.00 88.56 228 GLY A C 1
ATOM 1774 O O . GLY A 1 228 ? -25.229 -6.806 2.309 1.00 88.56 228 GLY A O 1
ATOM 1775 N N . GLY A 1 229 ? -23.862 -5.061 1.956 1.00 89.31 229 GLY A N 1
ATOM 1776 C CA . GLY A 1 229 ? -24.165 -4.362 3.204 1.00 89.31 229 GLY A CA 1
ATOM 1777 C C . GLY A 1 229 ? -25.437 -3.510 3.140 1.00 89.31 229 GLY A C 1
ATOM 1778 O O . GLY A 1 229 ? -25.920 -3.157 2.063 1.00 89.31 229 GLY A O 1
ATOM 1779 N N . ASP A 1 230 ? -25.930 -3.114 4.314 1.00 88.62 230 ASP A N 1
ATOM 1780 C CA . ASP A 1 230 ? -27.196 -2.378 4.480 1.00 88.62 230 ASP A CA 1
ATOM 1781 C C . ASP A 1 230 ? -27.130 -0.896 4.076 1.00 88.62 230 ASP A C 1
ATOM 1783 O O . ASP A 1 230 ? -28.147 -0.199 4.029 1.00 88.62 230 ASP A O 1
ATOM 1787 N N . TRP A 1 231 ? -25.933 -0.387 3.786 1.00 88.62 231 TRP A N 1
ATOM 1788 C CA . TRP A 1 231 ? -25.711 1.001 3.401 1.00 88.62 231 TRP A CA 1
ATOM 1789 C C . TRP A 1 231 ? -24.725 1.107 2.238 1.00 88.62 231 TRP A C 1
ATOM 1791 O O . TRP A 1 231 ? -23.897 0.226 1.997 1.00 88.62 231 TRP A O 1
ATOM 1801 N N . ASN A 1 232 ? -24.822 2.213 1.504 1.00 90.50 232 ASN A N 1
ATOM 1802 C CA . ASN A 1 232 ? -24.011 2.474 0.324 1.00 90.50 232 ASN A CA 1
ATOM 1803 C C . ASN A 1 232 ? -22.877 3.450 0.660 1.00 90.50 232 ASN A C 1
ATOM 1805 O O . ASN A 1 232 ? -23.126 4.588 1.061 1.00 90.50 232 ASN A O 1
ATOM 1809 N N . LEU A 1 233 ? -21.632 3.018 0.486 1.00 90.44 233 LEU A N 1
ATOM 1810 C CA . LEU A 1 233 ? -20.456 3.860 0.686 1.00 90.44 233 LEU A CA 1
ATOM 1811 C C . LEU A 1 233 ? -20.182 4.762 -0.529 1.00 90.44 233 LEU A C 1
ATOM 1813 O O . LEU A 1 233 ? -19.654 5.861 -0.364 1.00 90.44 233 LEU A O 1
ATOM 1817 N N . GLY A 1 234 ? -20.526 4.313 -1.736 1.00 89.94 234 GLY A N 1
ATOM 1818 C CA . GLY A 1 234 ? -20.293 5.040 -2.978 1.00 89.94 234 GLY A CA 1
ATOM 1819 C C . GLY A 1 234 ? -20.118 4.119 -4.184 1.00 89.94 234 GLY A C 1
ATOM 1820 O O . GLY A 1 234 ? -20.703 3.042 -4.257 1.00 89.94 234 GLY A O 1
ATOM 1821 N N . ILE A 1 235 ? -19.297 4.551 -5.142 1.00 90.69 235 ILE A N 1
ATOM 1822 C CA . ILE A 1 235 ? -19.060 3.859 -6.416 1.00 90.69 235 ILE A CA 1
ATOM 1823 C C . ILE A 1 235 ? -17.566 3.543 -6.561 1.00 90.69 235 ILE A C 1
ATOM 1825 O O . ILE A 1 235 ? -16.711 4.367 -6.230 1.00 90.69 235 ILE A O 1
ATOM 1829 N N . ALA A 1 236 ? -17.249 2.351 -7.065 1.00 89.62 236 ALA A N 1
ATOM 1830 C CA . ALA A 1 236 ? -15.887 1.891 -7.309 1.00 89.62 236 ALA A CA 1
ATOM 1831 C C . ALA A 1 236 ? -15.338 2.396 -8.654 1.00 89.62 236 ALA A C 1
ATOM 1833 O O . ALA A 1 236 ? -15.284 1.651 -9.631 1.00 89.62 236 ALA A O 1
ATOM 1834 N N . LEU A 1 237 ? -14.897 3.654 -8.714 1.00 88.06 237 LEU A N 1
ATOM 1835 C CA . LEU A 1 237 ? -14.290 4.213 -9.930 1.00 88.06 237 LEU A CA 1
ATOM 1836 C C . LEU A 1 237 ? -13.019 3.439 -10.344 1.00 88.06 237 LEU A C 1
ATOM 1838 O O . LEU A 1 237 ? -12.223 3.088 -9.469 1.00 88.06 237 LEU A O 1
ATOM 1842 N N . PRO A 1 238 ? -12.794 3.190 -11.653 1.00 80.12 238 PRO A N 1
ATOM 1843 C CA . PRO A 1 238 ? -13.508 3.763 -12.803 1.00 80.12 238 PRO A CA 1
ATOM 1844 C C . PRO A 1 238 ? -14.817 3.053 -13.189 1.00 80.12 238 PRO A C 1
ATOM 1846 O O . PRO A 1 238 ? -15.494 3.512 -14.103 1.00 80.12 238 PRO A O 1
ATOM 1849 N N . SER A 1 239 ? -15.180 1.958 -12.520 1.00 86.12 239 SER A N 1
ATOM 1850 C CA . SER A 1 239 ? -16.442 1.259 -12.778 1.00 86.12 239 SER A CA 1
ATOM 1851 C C . SER A 1 239 ? -17.652 2.032 -12.237 1.00 86.12 239 SER A C 1
ATOM 1853 O O . SER A 1 239 ? -17.517 2.961 -11.438 1.00 86.12 239 SER A O 1
ATOM 1855 N N . SER A 1 240 ? -18.851 1.599 -12.622 1.00 88.12 240 SER A N 1
ATOM 1856 C CA . SER A 1 240 ? -20.134 2.058 -12.072 1.00 88.12 240 SER A CA 1
ATOM 1857 C C . SER A 1 240 ? -20.673 1.148 -10.953 1.00 88.12 240 SER A C 1
ATOM 1859 O O . SER A 1 240 ? -21.827 1.280 -10.546 1.00 88.12 240 SER A O 1
ATOM 1861 N N . ILE A 1 241 ? -19.852 0.226 -10.429 1.00 90.12 241 ILE A N 1
ATOM 1862 C CA . ILE A 1 241 ? -20.274 -0.747 -9.415 1.00 90.12 241 ILE A CA 1
ATOM 1863 C C . ILE A 1 241 ? -20.436 -0.055 -8.054 1.00 90.12 241 ILE A C 1
ATOM 1865 O O . ILE A 1 241 ? -19.522 0.607 -7.555 1.00 90.12 241 ILE A O 1
ATOM 1869 N N . SER A 1 242 ? -21.599 -0.244 -7.430 1.00 92.06 242 SER A N 1
ATOM 1870 C CA . SER A 1 242 ? -21.900 0.273 -6.094 1.00 92.06 242 SER A CA 1
ATOM 1871 C C . SER A 1 242 ? -21.136 -0.484 -5.004 1.00 92.06 242 SER A C 1
ATOM 1873 O O . SER A 1 242 ? -21.149 -1.712 -4.959 1.00 92.06 242 SER A O 1
ATOM 1875 N N . VAL A 1 243 ? -20.548 0.253 -4.064 1.00 92.75 243 VAL A N 1
ATOM 1876 C CA . VAL A 1 243 ? -19.829 -0.285 -2.903 1.00 92.75 243 VAL A CA 1
ATOM 1877 C C . VAL A 1 243 ? -20.752 -0.258 -1.687 1.00 92.75 243 VAL A C 1
ATOM 1879 O O . VAL A 1 243 ? -21.112 0.808 -1.195 1.00 92.75 243 VAL A O 1
ATOM 1882 N N . SER A 1 244 ? -21.130 -1.433 -1.193 1.00 93.25 244 SER A N 1
ATOM 1883 C CA . SER A 1 244 ? -21.985 -1.633 -0.014 1.00 93.25 244 SER A CA 1
ATOM 1884 C C . SER A 1 244 ? -21.295 -2.606 0.951 1.00 93.25 244 SER A C 1
ATOM 1886 O O . SER A 1 244 ? -21.488 -3.818 0.861 1.00 93.25 244 SER A O 1
ATOM 1888 N N . PRO A 1 245 ? -20.405 -2.114 1.826 1.00 91.12 245 PRO A N 1
ATOM 1889 C CA . PRO A 1 245 ? -19.551 -2.972 2.638 1.00 91.12 245 PRO A CA 1
ATOM 1890 C C . PRO A 1 245 ? -20.348 -3.730 3.708 1.00 91.12 245 PRO A C 1
ATOM 1892 O O . PRO A 1 245 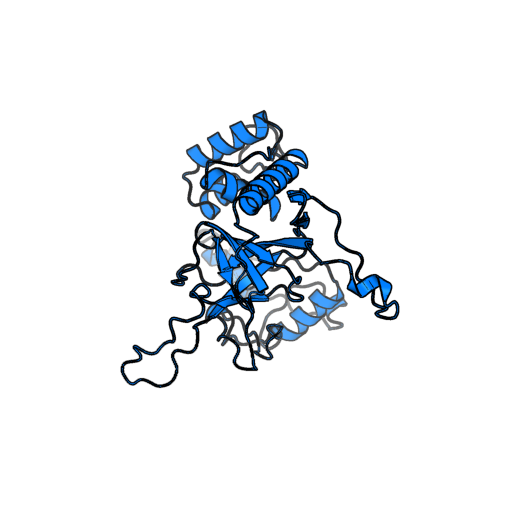? -21.156 -3.138 4.418 1.00 91.12 245 PRO A O 1
ATOM 1895 N N . VAL A 1 246 ? -20.074 -5.030 3.852 1.00 88.94 246 VAL A N 1
ATOM 1896 C CA . VAL A 1 246 ? -20.698 -5.898 4.878 1.00 88.94 246 VAL A CA 1
ATOM 1897 C C . VAL A 1 246 ? -19.981 -5.775 6.223 1.00 88.94 246 VAL A C 1
ATOM 1899 O O . VAL A 1 246 ? -20.586 -5.881 7.285 1.00 88.94 246 VAL A O 1
ATOM 1902 N N . ASN A 1 247 ? -18.669 -5.546 6.178 1.00 85.88 247 ASN A N 1
ATOM 1903 C CA . ASN A 1 247 ? -17.831 -5.442 7.365 1.00 85.88 247 ASN A CA 1
ATOM 1904 C C . ASN A 1 247 ? -17.687 -3.987 7.820 1.00 85.88 247 ASN A C 1
ATOM 1906 O O . ASN A 1 247 ? -17.828 -3.052 7.030 1.00 85.88 247 ASN A O 1
ATOM 1910 N N . SER A 1 248 ? -17.310 -3.806 9.087 1.00 84.75 248 SER A N 1
ATOM 1911 C CA . SER A 1 248 ? -16.988 -2.496 9.650 1.00 84.75 248 SER A CA 1
ATOM 1912 C C . SER A 1 248 ? -15.929 -1.774 8.816 1.00 84.75 248 SER A C 1
ATOM 1914 O O . SER A 1 248 ? -14.846 -2.305 8.562 1.00 84.75 248 SER A O 1
ATOM 1916 N N . VAL A 1 249 ? -16.230 -0.535 8.427 1.00 85.81 249 VAL A N 1
ATOM 1917 C CA . VAL A 1 249 ? -15.306 0.332 7.694 1.00 85.81 249 VAL A CA 1
ATOM 1918 C C . VAL A 1 249 ? -14.674 1.315 8.663 1.00 85.81 249 VAL A C 1
ATOM 1920 O O . VAL A 1 249 ? -15.365 2.084 9.325 1.00 85.81 249 VAL A O 1
ATOM 1923 N N . ILE A 1 250 ? -13.345 1.315 8.718 1.00 85.62 250 ILE A N 1
ATOM 1924 C CA . ILE A 1 250 ? -12.564 2.283 9.486 1.00 85.62 250 ILE A CA 1
ATOM 1925 C C . ILE A 1 250 ? -11.753 3.090 8.482 1.00 85.62 250 ILE A C 1
ATOM 1927 O O . ILE A 1 250 ? -10.985 2.523 7.707 1.00 85.62 250 ILE A O 1
ATOM 1931 N N . SER A 1 251 ? -11.932 4.410 8.474 1.00 81.69 251 SER A N 1
ATOM 1932 C CA . SER A 1 251 ? -11.210 5.283 7.551 1.00 81.69 251 SER A CA 1
ATOM 1933 C C . SER A 1 251 ? -10.893 6.640 8.183 1.00 81.69 251 SER A C 1
ATOM 1935 O O . SER A 1 251 ? -11.798 7.280 8.729 1.00 81.69 251 SER A O 1
ATOM 1937 N N . PRO A 1 252 ? -9.634 7.112 8.111 1.00 80.19 252 PRO A N 1
ATOM 1938 C CA . PRO A 1 252 ? -9.302 8.482 8.466 1.00 80.19 252 PRO A CA 1
ATOM 1939 C C . PRO A 1 252 ? -9.780 9.427 7.356 1.00 80.19 252 PRO A C 1
ATOM 1941 O O . PRO A 1 252 ? -9.229 9.451 6.258 1.00 80.19 252 PRO A O 1
ATOM 1944 N N . ILE A 1 253 ? -10.799 10.237 7.645 1.00 82.44 253 ILE A N 1
ATOM 1945 C CA . ILE A 1 253 ? -11.346 11.216 6.695 1.00 82.44 253 ILE A CA 1
ATOM 1946 C C . ILE A 1 253 ? -11.056 12.623 7.218 1.00 82.44 253 ILE A C 1
ATOM 1948 O O . ILE A 1 253 ? -11.625 13.056 8.220 1.00 82.44 253 ILE A O 1
ATOM 1952 N N . SER A 1 254 ? -10.183 13.354 6.525 1.00 82.12 254 SER A N 1
ATOM 1953 C CA . SER A 1 254 ? -9.809 14.727 6.892 1.00 82.12 254 SER A CA 1
ATOM 1954 C C . SER A 1 254 ? -10.908 15.744 6.557 1.00 82.12 254 SER A C 1
ATOM 1956 O O . SER A 1 254 ? -11.186 16.656 7.339 1.00 82.12 254 SER A O 1
ATOM 1958 N N . SER A 1 255 ? -11.580 15.572 5.415 1.00 86.19 255 SER A N 1
ATOM 1959 C CA . SER A 1 255 ? -12.617 16.494 4.939 1.00 86.19 255 SER A CA 1
ATOM 1960 C C . SER A 1 255 ? -13.846 16.503 5.853 1.00 86.19 255 SER A C 1
ATOM 1962 O O . SER A 1 255 ? -14.463 15.465 6.104 1.00 86.19 255 SER A O 1
ATOM 1964 N N . ARG A 1 256 ? -14.243 17.695 6.324 1.00 83.31 256 ARG A N 1
ATOM 1965 C CA . ARG A 1 256 ? -15.487 17.896 7.092 1.00 83.31 256 ARG A CA 1
ATOM 1966 C C . ARG A 1 256 ? -16.714 17.473 6.274 1.00 83.31 256 ARG A C 1
ATOM 1968 O O . ARG A 1 256 ? -17.557 16.738 6.780 1.00 83.31 256 ARG A O 1
ATOM 1975 N N . LEU A 1 257 ? -16.765 17.871 5.001 1.00 85.44 257 LEU A N 1
ATOM 1976 C CA . LEU A 1 257 ? -17.847 17.518 4.078 1.00 85.44 257 LEU A CA 1
ATOM 1977 C C . LEU A 1 257 ? -17.918 16.003 3.845 1.00 85.44 257 LEU A C 1
ATOM 1979 O O . LEU A 1 257 ? -18.993 15.419 3.941 1.00 85.44 257 LEU A O 1
ATOM 1983 N N . GLY A 1 258 ? -16.771 15.361 3.593 1.00 85.31 258 GLY A N 1
ATOM 1984 C CA . GLY A 1 258 ? -16.703 13.913 3.367 1.00 85.31 258 GLY A CA 1
ATOM 1985 C C . GLY A 1 258 ? -17.210 13.110 4.567 1.00 85.31 258 GLY A C 1
ATOM 1986 O O . GLY A 1 258 ? -18.001 12.185 4.395 1.00 85.31 258 GLY A O 1
ATOM 1987 N N . ARG A 1 259 ? -16.834 13.521 5.789 1.00 86.31 259 ARG A N 1
ATOM 1988 C CA . ARG A 1 259 ? -17.370 12.938 7.031 1.00 86.31 259 ARG A CA 1
ATOM 1989 C C . ARG A 1 259 ? -18.891 13.070 7.106 1.00 86.31 259 ARG A C 1
ATOM 1991 O O . ARG A 1 259 ? -19.567 12.076 7.342 1.00 86.31 259 ARG A O 1
ATOM 1998 N N . GLY A 1 260 ? -19.427 14.267 6.857 1.00 85.56 260 GLY A N 1
ATOM 1999 C CA . GLY A 1 260 ? -20.872 14.510 6.880 1.00 85.56 260 GLY A CA 1
ATOM 2000 C C . GLY A 1 260 ? -21.643 13.656 5.867 1.00 85.56 260 GLY A C 1
ATOM 2001 O O . GLY A 1 260 ? -22.658 13.061 6.219 1.00 85.56 260 GLY A O 1
ATOM 2002 N N . LEU A 1 261 ? -21.150 13.542 4.629 1.00 86.50 261 LEU A N 1
ATOM 2003 C CA . LEU A 1 261 ? -21.786 12.737 3.578 1.00 86.50 261 LEU A CA 1
ATOM 2004 C C . LEU A 1 261 ? -21.804 11.241 3.913 1.00 86.50 261 LEU A C 1
ATOM 2006 O O . LEU A 1 261 ? -22.850 10.605 3.794 1.00 86.50 261 LEU A O 1
ATOM 2010 N N . ILE A 1 262 ? -20.678 10.690 4.374 1.00 87.69 262 ILE A N 1
ATOM 2011 C CA . ILE A 1 262 ? -20.582 9.269 4.736 1.00 87.69 262 ILE A CA 1
ATOM 2012 C C . ILE A 1 262 ? -21.501 8.953 5.915 1.00 87.69 262 ILE A C 1
ATOM 2014 O O . ILE A 1 262 ? -22.271 7.997 5.847 1.00 87.69 262 ILE A O 1
ATOM 2018 N N . LEU A 1 263 ? -21.490 9.789 6.958 1.00 86.19 263 LEU A N 1
ATOM 2019 C CA . LEU A 1 263 ? -22.383 9.619 8.105 1.00 86.19 263 LEU A CA 1
ATOM 2020 C C . LEU A 1 263 ? -23.857 9.698 7.686 1.00 86.19 263 LEU A C 1
ATOM 2022 O O . LEU A 1 263 ? -24.661 8.882 8.127 1.00 86.19 263 LEU A O 1
ATOM 2026 N N . ARG A 1 264 ? -24.223 10.626 6.789 1.00 83.69 264 ARG A N 1
ATOM 2027 C CA . ARG A 1 264 ? -25.591 10.713 6.249 1.00 83.69 264 ARG A CA 1
ATOM 2028 C C . ARG A 1 264 ? -25.996 9.477 5.451 1.00 83.69 264 ARG A C 1
ATOM 2030 O O . ARG A 1 264 ? -27.164 9.106 5.519 1.00 83.69 264 ARG A O 1
ATOM 2037 N N . SER A 1 265 ? -25.071 8.859 4.718 1.00 85.69 265 SER A N 1
ATOM 2038 C CA . SER A 1 265 ? -25.346 7.632 3.963 1.00 85.69 265 SER A CA 1
ATOM 2039 C C . SER A 1 265 ? -25.520 6.421 4.885 1.00 85.69 265 SER A C 1
ATOM 2041 O O . SER A 1 265 ? -26.472 5.657 4.742 1.00 85.69 265 SER A O 1
ATOM 2043 N N . ALA A 1 266 ? -24.646 6.285 5.885 1.00 86.25 266 ALA A N 1
ATOM 2044 C CA . ALA A 1 266 ? -24.642 5.155 6.812 1.00 86.25 266 ALA A CA 1
ATOM 2045 C C . ALA A 1 266 ? -25.733 5.224 7.900 1.00 86.25 266 ALA A C 1
ATOM 2047 O O . ALA A 1 266 ? -26.003 4.222 8.553 1.00 86.25 266 ALA A O 1
ATOM 2048 N N . ARG A 1 267 ? -26.369 6.385 8.128 1.00 82.62 267 ARG A N 1
ATOM 2049 C CA . ARG A 1 267 ? -27.269 6.597 9.284 1.00 82.62 267 ARG A CA 1
ATOM 2050 C C . ARG A 1 267 ? -28.539 5.750 9.292 1.00 82.62 267 ARG A C 1
ATOM 2052 O O . ARG A 1 267 ? -29.176 5.627 10.334 1.00 82.62 267 ARG A O 1
ATOM 2059 N N . LYS A 1 268 ? -29.019 5.303 8.130 1.00 82.19 268 LYS A N 1
ATOM 2060 C CA . LYS A 1 268 ? -30.370 4.739 8.025 1.00 82.19 268 LYS A CA 1
ATOM 2061 C C . LYS A 1 268 ? -30.423 3.419 8.801 1.00 82.19 268 LYS A C 1
ATOM 2063 O O . LYS A 1 268 ? -29.827 2.443 8.374 1.00 82.19 268 LYS A O 1
ATOM 2068 N N . GLY A 1 269 ? -31.146 3.406 9.923 1.00 79.25 269 GLY A N 1
ATOM 2069 C CA . GLY A 1 269 ? -31.229 2.237 10.806 1.00 79.25 269 GLY A CA 1
ATOM 2070 C C . GLY A 1 269 ? -29.999 2.025 11.698 1.00 79.25 269 GLY A C 1
ATOM 2071 O O . GLY A 1 269 ? -29.868 0.958 12.285 1.00 79.25 269 GLY A O 1
ATOM 2072 N N . ALA A 1 270 ? -29.114 3.021 11.814 1.00 80.75 270 ALA A N 1
ATOM 2073 C CA . ALA A 1 270 ? -27.890 2.937 12.602 1.00 80.75 270 ALA A CA 1
ATOM 2074 C C . ALA A 1 270 ? -27.827 4.020 13.687 1.00 80.75 270 ALA A C 1
ATOM 2076 O O . ALA A 1 270 ? -28.366 5.118 13.538 1.00 80.75 270 ALA A O 1
A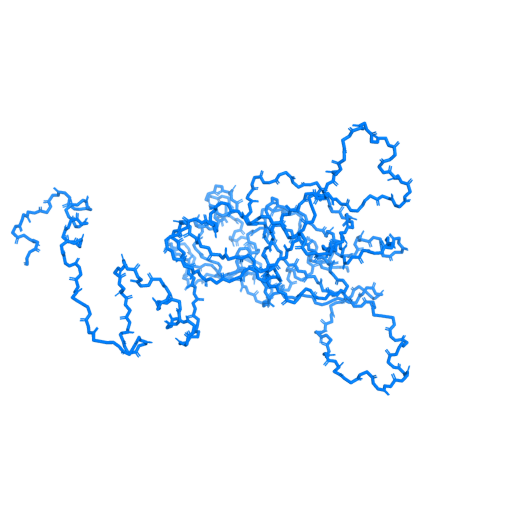TOM 2077 N N . TRP A 1 271 ? -27.099 3.724 14.764 1.00 79.44 271 TRP A N 1
ATOM 2078 C CA . TRP A 1 271 ? -26.711 4.717 15.762 1.00 79.44 271 TRP A CA 1
ATOM 2079 C C . TRP A 1 271 ? -25.511 5.516 15.258 1.00 79.44 271 TRP A C 1
ATOM 2081 O O . TRP A 1 271 ? -24.517 4.942 14.812 1.00 79.44 271 TRP A O 1
ATOM 2091 N N . VAL A 1 272 ? -25.588 6.844 15.345 1.00 79.31 272 VAL A N 1
ATOM 2092 C CA . VAL A 1 272 ? -24.523 7.739 14.884 1.00 79.31 272 VAL A CA 1
ATOM 2093 C C . VAL A 1 272 ? -23.891 8.440 16.079 1.00 79.31 272 VAL A C 1
ATOM 2095 O O . VAL A 1 272 ? -24.526 9.259 16.732 1.00 79.31 272 VAL A O 1
ATOM 2098 N N . LEU A 1 273 ? -22.619 8.140 16.340 1.00 80.56 273 LEU A N 1
ATOM 2099 C CA . LEU A 1 273 ? -21.808 8.841 17.334 1.00 80.56 273 LEU A CA 1
ATOM 2100 C C . LEU A 1 273 ? -20.884 9.833 16.614 1.00 80.56 273 LEU A C 1
ATOM 2102 O O . LEU A 1 273 ? -19.813 9.461 16.135 1.00 80.56 273 LEU A O 1
ATOM 2106 N N . ALA A 1 274 ? -21.316 11.086 16.483 1.00 79.56 274 ALA A N 1
ATOM 2107 C CA . ALA A 1 274 ? -20.555 12.132 15.803 1.00 79.56 274 ALA A CA 1
ATOM 2108 C C . ALA A 1 274 ? -20.914 13.528 16.331 1.00 79.56 274 ALA A C 1
ATOM 2110 O O . ALA A 1 274 ? -21.927 13.705 17.001 1.00 79.56 274 ALA A O 1
ATOM 2111 N N . ASP A 1 275 ? -20.098 14.524 15.981 1.00 75.25 275 ASP A N 1
ATOM 2112 C CA . ASP A 1 275 ? -20.452 15.939 16.124 1.00 75.25 275 ASP A CA 1
ATOM 2113 C C . ASP A 1 275 ? -21.684 16.245 15.246 1.00 75.25 275 ASP A C 1
ATOM 2115 O O . ASP A 1 275 ? -21.608 16.210 14.016 1.00 75.25 275 ASP A O 1
ATOM 2119 N N . LEU A 1 276 ? -22.835 16.476 15.883 1.00 68.00 276 LEU A N 1
ATOM 2120 C CA . LEU A 1 276 ? -24.147 16.613 15.238 1.00 68.00 276 LEU A CA 1
ATOM 2121 C C . LEU A 1 276 ? -24.250 17.867 14.356 1.00 68.00 276 LEU A C 1
ATOM 2123 O O . LEU A 1 276 ? -25.016 17.867 13.385 1.00 68.00 276 LEU A O 1
ATOM 2127 N N . ASP A 1 277 ? -23.398 18.872 14.587 1.00 69.00 277 ASP A N 1
ATOM 2128 C CA . ASP A 1 277 ? -23.273 20.049 13.720 1.00 69.00 277 ASP A CA 1
ATOM 2129 C C . ASP A 1 277 ? -22.812 19.667 12.302 1.00 69.00 277 ASP A C 1
ATOM 2131 O O . ASP A 1 277 ? -23.056 20.390 11.335 1.00 69.00 277 ASP A O 1
ATOM 2135 N N . LEU A 1 278 ? -22.146 18.515 12.133 1.00 67.06 278 LEU A N 1
ATOM 2136 C CA . LEU A 1 278 ? -21.801 17.967 10.812 1.00 67.06 278 LEU A CA 1
ATOM 2137 C C . LEU A 1 278 ? -23.030 17.497 10.033 1.00 67.06 278 LEU A C 1
ATOM 2139 O O . LEU A 1 278 ? -23.003 17.411 8.803 1.00 67.06 278 LEU A O 1
ATOM 2143 N N . LEU A 1 279 ? -24.084 17.127 10.750 1.00 66.00 279 LEU A N 1
ATOM 2144 C CA . LEU A 1 279 ? -25.267 16.489 10.199 1.00 66.00 279 LEU A CA 1
ATOM 2145 C C . LEU A 1 279 ? -26.415 17.480 10.019 1.00 66.00 279 LEU A C 1
ATOM 2147 O O . LEU A 1 279 ? -27.268 17.214 9.173 1.00 66.00 279 LEU A O 1
ATOM 2151 N N . GLY A 1 280 ? -26.375 18.633 10.698 1.00 66.75 280 GLY A N 1
ATOM 2152 C CA . GLY A 1 280 ? -27.441 19.638 10.670 1.00 66.75 280 GLY A CA 1
ATOM 2153 C C . GLY A 1 280 ? -28.740 19.085 11.254 1.00 66.75 280 GLY A C 1
ATOM 2154 O O . GLY A 1 280 ? -29.804 19.301 10.681 1.00 66.75 280 GLY A O 1
ATOM 2155 N N . MET A 1 281 ? -28.632 18.277 12.312 1.00 64.69 281 MET A N 1
ATOM 2156 C CA . MET A 1 281 ? -29.733 17.511 12.897 1.00 64.69 281 MET A CA 1
ATOM 2157 C C . MET A 1 281 ? -29.799 17.708 14.411 1.00 64.69 281 MET A C 1
ATOM 2159 O O . MET A 1 281 ? -28.787 17.999 15.048 1.00 64.69 281 MET A O 1
ATOM 2163 N N . GLU A 1 282 ? -30.986 17.488 14.974 1.00 63.16 282 GLU A N 1
ATOM 2164 C CA . GLU A 1 282 ? -31.191 17.415 16.420 1.00 63.16 282 GLU A CA 1
ATOM 2165 C C . GLU A 1 282 ? -30.536 16.160 17.018 1.00 63.16 282 GLU A C 1
ATOM 2167 O O . GLU A 1 282 ? -30.325 15.149 16.340 1.00 63.16 282 GLU A O 1
ATOM 2172 N N . SER A 1 283 ? -30.188 16.247 18.302 1.00 66.00 283 SE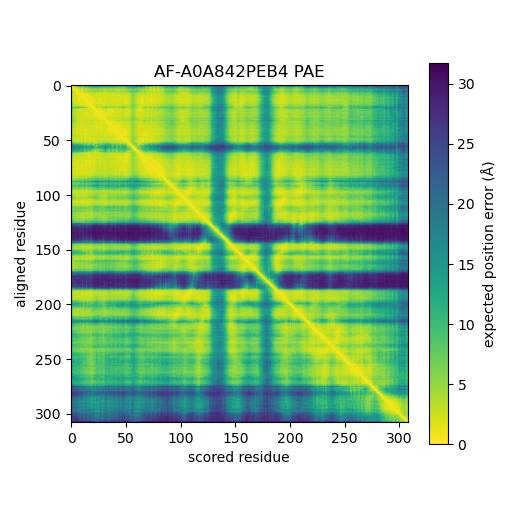R A N 1
ATOM 2173 C CA . SER A 1 283 ? -29.482 15.197 19.033 1.00 66.00 283 SER A CA 1
ATOM 2174 C C . SER A 1 283 ? -30.281 13.898 19.099 1.00 66.00 283 SER A C 1
ATOM 2176 O O . SER A 1 283 ? -31.424 13.883 19.552 1.00 66.00 283 SER A O 1
ATOM 2178 N N . THR A 1 284 ? -29.665 12.790 18.686 1.00 68.25 284 THR A N 1
ATOM 2179 C CA . THR A 1 284 ? -30.183 11.451 18.983 1.00 68.25 284 THR A CA 1
ATOM 2180 C C . THR A 1 284 ? -29.803 11.071 20.415 1.00 68.25 284 THR A C 1
ATOM 2182 O O . THR A 1 284 ? -28.658 11.319 20.804 1.00 68.25 284 THR A O 1
ATOM 2185 N N . PRO A 1 285 ? -30.702 10.446 21.199 1.00 71.44 285 PRO A N 1
ATOM 2186 C CA . PRO A 1 285 ? -30.368 10.008 22.552 1.00 71.44 285 PRO A CA 1
ATOM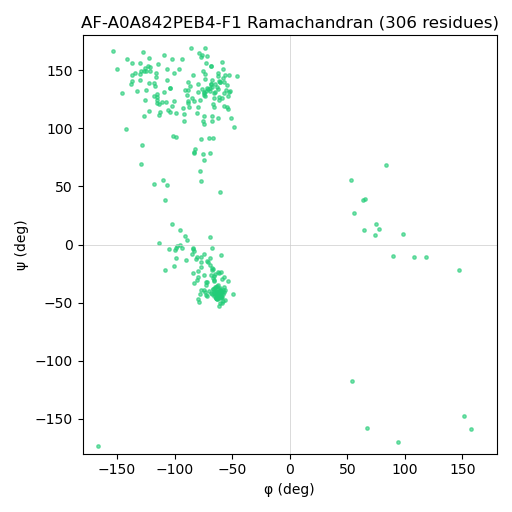 2187 C C . PRO A 1 285 ? -29.151 9.073 22.531 1.00 71.44 285 PRO A C 1
ATOM 2189 O O . PRO A 1 285 ? -28.954 8.318 21.584 1.00 71.44 285 PRO A O 1
ATOM 2192 N N . LEU A 1 286 ? -28.304 9.123 23.560 1.00 72.44 286 LEU A N 1
ATOM 2193 C CA . LEU A 1 286 ? -27.194 8.175 23.679 1.00 72.44 286 LEU A CA 1
ATOM 2194 C C . LEU A 1 286 ? -27.756 6.756 23.882 1.00 72.44 286 LEU A C 1
ATOM 2196 O O . LEU A 1 286 ? -28.680 6.594 24.683 1.00 72.44 286 LEU A O 1
ATOM 2200 N N . PRO A 1 287 ? -27.202 5.718 23.226 1.00 75.94 287 PRO A N 1
ATOM 2201 C CA . PRO A 1 287 ? -27.659 4.340 23.385 1.00 75.94 287 PRO A CA 1
ATOM 2202 C C . PRO A 1 287 ? -27.122 3.740 24.694 1.00 75.94 287 PRO A C 1
ATOM 2204 O O . PRO A 1 287 ? -26.331 2.795 24.688 1.00 75.94 287 PRO A O 1
ATOM 2207 N N . LEU A 1 288 ? -27.524 4.318 25.829 1.00 81.44 288 LEU A N 1
ATOM 2208 C CA . LEU A 1 288 ? -27.058 3.923 27.160 1.00 81.44 288 LEU A CA 1
ATOM 2209 C C . LEU A 1 288 ? -27.331 2.442 27.440 1.00 81.44 288 LEU A C 1
ATOM 2211 O O . LEU A 1 288 ? -26.472 1.770 27.994 1.00 81.44 288 LEU A O 1
ATOM 2215 N N . GLU A 1 289 ? -28.455 1.900 26.969 1.00 80.50 289 GLU A N 1
ATOM 2216 C CA . GLU A 1 289 ? -28.786 0.475 27.117 1.00 80.50 289 GLU A CA 1
ATOM 2217 C C . GLU A 1 289 ? -27.739 -0.451 26.472 1.00 80.50 289 GLU A C 1
ATOM 2219 O O . GLU A 1 289 ? -27.358 -1.471 27.048 1.00 80.50 289 GLU A O 1
ATOM 2224 N N . VAL A 1 290 ? -27.212 -0.078 25.299 1.00 80.94 290 VAL A N 1
ATOM 2225 C CA . VAL A 1 290 ? -26.160 -0.847 24.610 1.00 80.94 290 VAL A CA 1
ATOM 2226 C C . VAL A 1 290 ? -24.836 -0.747 25.368 1.00 80.94 290 VAL A C 1
ATOM 2228 O O . VAL A 1 290 ? -24.122 -1.742 25.495 1.00 80.94 290 VAL A O 1
ATOM 2231 N N . LEU A 1 291 ? -24.516 0.439 25.895 1.00 81.31 291 LEU A N 1
ATOM 2232 C CA . LEU A 1 291 ? -23.325 0.671 26.717 1.00 81.31 291 LEU A CA 1
ATOM 2233 C C . LEU A 1 291 ? -23.366 -0.144 28.009 1.00 81.31 291 LEU A C 1
ATOM 2235 O O . LEU A 1 291 ? -22.393 -0.828 28.309 1.00 81.31 291 LEU A O 1
ATOM 2239 N N . ILE A 1 292 ? -24.493 -0.135 28.721 1.00 83.06 292 ILE A N 1
ATOM 2240 C CA . ILE A 1 292 ? -24.706 -0.944 29.927 1.00 83.06 292 ILE A CA 1
ATOM 2241 C C . ILE A 1 292 ? -24.470 -2.417 29.600 1.00 83.06 292 ILE A C 1
ATOM 2243 O O . ILE A 1 292 ? -23.679 -3.081 30.270 1.00 83.06 292 ILE A O 1
ATOM 2247 N N . LYS A 1 293 ? -25.056 -2.917 28.502 1.00 83.06 293 LYS A N 1
ATOM 2248 C CA . LYS A 1 293 ? -24.879 -4.322 28.126 1.00 83.06 293 LYS A CA 1
ATOM 2249 C C . LYS A 1 293 ? -23.435 -4.673 27.777 1.00 83.06 293 LYS A C 1
ATOM 2251 O O . LYS A 1 293 ? -22.966 -5.766 28.090 1.00 83.06 293 LYS A O 1
ATOM 2256 N N . TRP A 1 294 ? -22.718 -3.753 27.136 1.00 84.38 294 TRP A N 1
ATOM 2257 C CA . TRP A 1 294 ? -21.297 -3.919 26.855 1.00 84.38 294 TRP A CA 1
ATOM 2258 C C . TRP A 1 294 ? -20.455 -3.933 28.139 1.00 84.38 294 TRP A C 1
ATOM 2260 O O . TRP A 1 294 ? -19.566 -4.777 28.259 1.00 84.38 294 TRP A O 1
ATOM 2270 N N . ILE A 1 295 ? -20.756 -3.063 29.112 1.00 84.75 295 ILE A N 1
ATOM 2271 C CA . ILE A 1 295 ? -20.072 -3.023 30.414 1.00 84.75 295 ILE A CA 1
ATOM 2272 C C . ILE A 1 295 ? -20.287 -4.336 31.170 1.00 84.75 295 ILE A C 1
ATOM 2274 O O . ILE A 1 295 ? -19.314 -4.894 31.668 1.00 84.75 295 ILE A O 1
ATOM 2278 N N . GLU A 1 296 ? -21.505 -4.883 31.190 1.00 85.12 296 GLU A N 1
ATOM 2279 C CA . GLU A 1 296 ? -21.784 -6.189 31.809 1.00 85.12 296 GLU A CA 1
ATOM 2280 C C . GLU A 1 296 ? -20.925 -7.317 31.208 1.00 85.12 296 GLU A C 1
ATOM 2282 O O . GLU A 1 296 ? -20.414 -8.172 31.931 1.00 85.12 296 GLU A O 1
ATOM 2287 N N . VAL A 1 297 ? -20.736 -7.322 29.881 1.00 85.94 297 VAL A N 1
ATOM 2288 C CA . VAL A 1 297 ? -19.916 -8.334 29.191 1.00 85.94 297 VAL A CA 1
ATOM 2289 C C . VAL A 1 297 ? -18.421 -8.118 29.440 1.00 85.94 297 VAL A C 1
ATOM 2291 O O . VAL A 1 297 ? -17.690 -9.083 29.665 1.00 85.94 297 VAL A O 1
ATOM 2294 N N . ALA A 1 298 ? -17.949 -6.872 29.384 1.00 87.50 298 ALA A N 1
ATOM 2295 C CA . ALA A 1 298 ? -16.539 -6.534 29.574 1.00 87.50 298 ALA A CA 1
ATOM 2296 C C . ALA A 1 298 ? -16.095 -6.670 31.042 1.00 87.50 298 ALA A C 1
ATOM 2298 O O . ALA A 1 298 ? -14.952 -7.042 31.320 1.00 87.50 298 ALA A O 1
ATOM 2299 N N . HIS A 1 299 ? -17.008 -6.406 31.978 1.00 84.88 299 HIS A N 1
ATOM 2300 C CA . HIS A 1 299 ? -16.779 -6.388 33.418 1.00 84.88 299 HIS A CA 1
ATOM 2301 C C . HIS A 1 299 ? -17.821 -7.247 34.156 1.00 84.88 299 HIS A C 1
ATOM 2303 O O . HIS A 1 299 ? -18.605 -6.735 34.949 1.00 84.88 299 HIS A O 1
ATOM 2309 N N . PRO A 1 300 ? -17.789 -8.582 34.006 1.00 81.19 300 PRO A N 1
ATOM 2310 C CA . PRO A 1 300 ? -18.808 -9.481 34.564 1.00 81.19 300 PRO A CA 1
ATOM 2311 C C . PRO A 1 300 ? -18.827 -9.567 36.102 1.00 81.19 300 PRO A C 1
ATOM 2313 O O . PRO A 1 300 ? -19.631 -10.298 36.669 1.00 81.19 300 PRO A O 1
ATOM 2316 N N . ARG A 1 301 ? -17.901 -8.883 36.786 1.00 84.31 301 ARG A N 1
ATOM 2317 C CA . ARG A 1 301 ? -17.813 -8.815 38.254 1.00 84.31 301 ARG A CA 1
ATOM 2318 C C . ARG A 1 301 ? -18.286 -7.476 38.821 1.00 84.31 301 ARG A C 1
ATOM 2320 O O . ARG A 1 301 ? -18.265 -7.334 40.039 1.00 84.31 301 ARG A O 1
ATOM 2327 N N . LEU A 1 302 ? -18.632 -6.515 37.962 1.00 81.12 302 LEU A N 1
ATOM 2328 C CA . LEU A 1 302 ? -19.199 -5.243 38.399 1.00 81.12 302 LEU A CA 1
ATOM 2329 C C . LEU A 1 302 ? -20.563 -5.528 39.034 1.00 81.12 302 LEU A C 1
ATOM 2331 O O . LEU A 1 302 ? -21.361 -6.278 38.465 1.00 81.12 302 LEU A O 1
ATOM 2335 N N . GLN A 1 303 ? -20.810 -4.981 40.221 1.00 75.94 303 GLN A N 1
ATOM 2336 C CA . GLN A 1 303 ? -22.113 -5.139 40.866 1.00 75.94 303 GLN A CA 1
ATOM 2337 C C . GLN A 1 303 ? -23.139 -4.231 40.165 1.00 75.94 303 GLN A C 1
ATOM 2339 O O . GLN A 1 303 ? -22.763 -3.164 39.676 1.00 75.94 303 GLN A O 1
ATOM 2344 N N . PRO A 1 304 ? -24.433 -4.602 40.120 1.00 71.25 304 PRO A N 1
ATOM 2345 C CA . PRO A 1 304 ? -25.480 -3.778 39.504 1.00 71.25 304 PRO A CA 1
ATOM 2346 C C . PRO A 1 304 ? -25.528 -2.342 40.042 1.00 71.25 304 PRO A C 1
ATOM 2348 O O . PRO A 1 304 ? -25.826 -1.411 39.301 1.00 71.25 304 PRO A O 1
ATOM 2351 N N . ASP A 1 305 ? -25.175 -2.163 41.314 1.00 73.94 305 ASP A N 1
ATOM 2352 C CA . ASP A 1 305 ? -25.172 -0.867 41.997 1.00 73.94 305 ASP A CA 1
ATOM 2353 C C . ASP A 1 305 ? -24.040 0.067 41.524 1.00 73.94 305 ASP A C 1
ATOM 2355 O O . ASP A 1 305 ? -24.070 1.262 41.796 1.00 73.94 305 ASP A O 1
ATOM 2359 N N . GLU A 1 306 ? -23.045 -0.461 40.805 1.00 70.50 306 GLU A N 1
ATOM 2360 C CA . GLU A 1 306 ? -21.911 0.293 40.252 1.00 70.50 306 GLU A CA 1
ATOM 2361 C C . GLU A 1 306 ? -22.143 0.719 38.784 1.00 70.50 306 GLU A C 1
ATOM 2363 O O . GLU A 1 306 ? -21.271 1.347 38.182 1.00 70.50 306 GLU A O 1
ATOM 2368 N N . LEU A 1 307 ? -23.294 0.363 38.190 1.00 64.25 307 LEU A N 1
ATOM 2369 C CA . LEU A 1 307 ? -23.657 0.634 36.787 1.00 64.25 307 LEU A CA 1
ATOM 2370 C C . LEU A 1 307 ? -24.477 1.927 36.576 1.00 64.25 307 LEU A C 1
ATOM 2372 O O . LEU A 1 307 ? -24.765 2.256 35.421 1.00 64.25 307 LEU A O 1
ATOM 2376 N N . LEU A 1 308 ? -24.845 2.646 37.646 1.00 58.47 308 LEU A N 1
ATOM 2377 C CA . LEU A 1 308 ? -25.669 3.870 37.624 1.00 58.47 308 LEU A CA 1
ATOM 2378 C C . LEU A 1 308 ? -24.898 5.121 38.060 1.00 58.47 308 LEU A C 1
ATOM 2380 O O . LEU A 1 308 ? -24.314 5.108 39.166 1.00 58.47 308 LEU A O 1
#

Sequence (308 aa):
MPKRIRSNYRRRLLYWLDEGGGTVSEGASVVGLRVPHASAELKKLRNNGYVVGDKEAGIRGAVQRLTDFGRQLLREDELAAFAKINLDEIPANCTGCVLARDKQMLLLAYRKKPQNALIPLPKRALGPLGVADSLSSGNEGVTTSWAWAVQNLSRQHWVDGATIRSIDPPIEVTDKNTISDWVIENSTWVILRVKLLEADLDISLSSGSWIKDIEGEDWPNLPKSCVGGDWNLGIALPSSISVSPVNSVISPISSRLGRGLILRSARKGAWVLADLDLLGMESTPLPLEVLIKWIEVAHPRLQPDELL